Protein AF-A0A522YRI4-F1 (afdb_monomer)

Mean predicted aligned error: 15.25 Å

Structure (mmCIF, N/CA/C/O backbone):
data_AF-A0A522YRI4-F1
#
_entry.id   AF-A0A522YRI4-F1
#
loop_
_atom_site.group_PDB
_atom_site.id
_atom_site.type_symbol
_atom_site.label_atom_id
_atom_site.label_alt_id
_atom_site.label_comp_id
_atom_site.label_asym_id
_atom_site.label_entity_id
_atom_site.label_seq_id
_atom_site.pdbx_PDB_ins_code
_atom_site.Cartn_x
_atom_site.Cartn_y
_atom_site.Cartn_z
_atom_site.occupancy
_atom_site.B_iso_or_equiv
_atom_site.auth_seq_id
_atom_site.auth_comp_id
_atom_site.auth_asym_id
_atom_site.auth_atom_id
_atom_site.pdbx_PDB_model_num
ATOM 1 N N . TYR A 1 1 ? 65.548 11.787 -110.823 1.00 58.88 1 TYR A N 1
ATOM 2 C CA . TYR A 1 1 ? 65.500 10.480 -110.131 1.00 58.88 1 TYR A CA 1
ATOM 3 C C . TYR A 1 1 ? 66.035 10.514 -108.696 1.00 58.88 1 TYR A C 1
ATOM 5 O O . TYR A 1 1 ? 65.314 10.067 -107.814 1.00 58.88 1 TYR A O 1
ATOM 13 N N . ALA A 1 2 ? 67.235 11.050 -108.414 1.00 66.12 2 ALA A N 1
ATOM 14 C CA . ALA A 1 2 ? 67.769 11.123 -107.038 1.00 66.12 2 ALA A CA 1
ATOM 15 C C . ALA A 1 2 ? 66.944 12.031 -106.095 1.00 66.12 2 ALA A C 1
ATOM 17 O O . ALA A 1 2 ? 66.601 11.622 -104.991 1.00 66.12 2 ALA A O 1
ATOM 18 N N . GLN A 1 3 ? 66.537 13.212 -106.575 1.00 68.19 3 GLN A N 1
ATOM 19 C CA . GLN A 1 3 ? 65.683 14.171 -105.850 1.00 68.19 3 GLN A CA 1
ATOM 20 C C . GLN A 1 3 ? 64.333 13.562 -105.411 1.00 68.19 3 GLN A C 1
ATOM 22 O O . GLN A 1 3 ? 63.920 13.709 -104.266 1.00 68.19 3 GLN A O 1
ATOM 27 N N . THR A 1 4 ? 63.675 12.797 -106.289 1.00 75.38 4 THR A N 1
ATOM 28 C CA . THR A 1 4 ? 62.373 12.161 -106.016 1.00 75.38 4 THR A CA 1
ATOM 29 C C . THR A 1 4 ? 62.471 11.058 -104.955 1.00 75.38 4 THR A C 1
ATOM 31 O O . THR A 1 4 ? 61.604 10.966 -104.094 1.00 75.38 4 THR A O 1
ATOM 34 N N . LYS A 1 5 ? 63.545 10.250 -104.960 1.00 75.25 5 LYS A N 1
ATOM 35 C CA . LYS A 1 5 ? 63.782 9.220 -103.928 1.00 75.25 5 LYS A CA 1
ATOM 36 C C . LYS A 1 5 ? 64.057 9.828 -102.548 1.00 75.25 5 LYS A C 1
ATOM 38 O O . LYS A 1 5 ? 63.566 9.299 -101.558 1.00 75.25 5 LYS A O 1
ATOM 43 N N . ILE A 1 6 ? 64.790 10.943 -102.490 1.00 78.88 6 ILE A N 1
ATOM 44 C CA . ILE A 1 6 ? 65.051 11.686 -101.245 1.00 78.88 6 ILE A CA 1
ATOM 45 C C . ILE A 1 6 ? 63.750 12.281 -100.683 1.00 78.88 6 ILE A C 1
ATOM 47 O O . ILE A 1 6 ? 63.506 12.171 -99.485 1.00 78.88 6 ILE A O 1
ATOM 51 N N . MET A 1 7 ? 62.873 12.829 -101.533 1.00 79.44 7 MET A N 1
ATOM 52 C CA . MET A 1 7 ? 61.561 13.338 -101.103 1.00 79.44 7 MET A CA 1
ATOM 53 C C . MET A 1 7 ? 60.632 12.243 -100.552 1.00 79.44 7 MET A C 1
ATOM 55 O O . MET A 1 7 ? 59.951 12.461 -99.551 1.00 79.44 7 MET A O 1
ATOM 59 N N . VAL A 1 8 ? 60.616 11.057 -101.169 1.00 82.69 8 VAL A N 1
ATOM 60 C CA . VAL A 1 8 ? 59.820 9.908 -100.692 1.00 82.69 8 VAL A CA 1
ATOM 61 C C . VAL A 1 8 ? 60.351 9.371 -99.353 1.00 82.69 8 VAL A C 1
ATOM 63 O O . VAL A 1 8 ? 59.572 9.049 -98.463 1.00 82.69 8 VAL A O 1
ATOM 66 N N . LEU A 1 9 ? 61.674 9.332 -99.163 1.00 82.12 9 LEU A N 1
ATOM 67 C CA . LEU A 1 9 ? 62.289 8.950 -97.885 1.00 82.12 9 LEU A CA 1
ATOM 68 C C . LEU A 1 9 ? 62.006 9.974 -96.776 1.00 82.12 9 LEU A C 1
ATOM 70 O O . LEU A 1 9 ? 61.659 9.584 -95.667 1.00 82.12 9 LEU A O 1
ATOM 74 N N . LEU A 1 10 ? 62.094 11.275 -97.073 1.00 83.38 10 LEU A N 1
ATOM 75 C CA . LEU A 1 10 ? 61.776 12.342 -96.117 1.00 83.38 10 LEU A CA 1
ATOM 76 C C . LEU A 1 10 ? 60.302 12.325 -95.699 1.00 83.38 10 LEU A C 1
ATOM 78 O O . LEU A 1 10 ? 60.009 12.451 -94.517 1.00 83.38 10 LEU A O 1
ATOM 82 N N . THR A 1 11 ? 59.376 12.122 -96.637 1.00 84.00 11 THR A N 1
ATOM 83 C CA . THR A 1 11 ? 57.938 12.013 -96.327 1.00 84.00 11 THR A CA 1
ATOM 84 C C . THR A 1 11 ? 57.608 10.753 -95.524 1.00 84.00 11 THR A C 1
ATOM 86 O O . THR A 1 11 ? 56.810 10.834 -94.594 1.00 84.00 11 THR A O 1
ATOM 89 N N . ALA A 1 12 ? 58.266 9.619 -95.795 1.00 84.44 12 ALA A N 1
ATOM 90 C CA . ALA A 1 12 ? 58.143 8.411 -94.976 1.00 84.44 12 ALA A CA 1
ATOM 91 C C . ALA A 1 12 ? 58.700 8.609 -93.553 1.00 84.44 12 ALA A C 1
ATOM 93 O O . ALA A 1 12 ? 58.052 8.220 -92.584 1.00 84.44 12 ALA A O 1
ATOM 94 N N . ILE A 1 13 ? 59.859 9.262 -93.410 1.00 86.81 13 ILE A N 1
ATOM 95 C CA . ILE A 1 13 ? 60.456 9.586 -92.104 1.00 86.81 13 ILE A CA 1
ATOM 96 C C . ILE A 1 13 ? 59.559 10.550 -91.321 1.00 86.81 13 ILE A C 1
ATOM 98 O O . ILE A 1 13 ? 59.297 10.307 -90.148 1.00 86.81 13 ILE A O 1
ATOM 102 N N . ILE A 1 14 ? 59.042 11.605 -91.957 1.00 88.19 14 ILE A N 1
ATOM 103 C CA . ILE A 1 14 ? 58.099 12.544 -91.332 1.00 88.19 14 ILE A CA 1
ATOM 104 C C . ILE A 1 14 ? 56.817 11.815 -90.920 1.00 88.19 14 ILE A C 1
ATOM 106 O O . ILE A 1 14 ? 56.376 11.994 -89.795 1.00 88.19 14 ILE A O 1
ATOM 110 N N . GLY A 1 15 ? 56.259 10.941 -91.763 1.00 88.62 15 GLY A N 1
ATOM 111 C CA . GLY A 1 15 ? 55.077 10.144 -91.423 1.00 88.62 15 GLY A CA 1
ATOM 112 C C . GLY A 1 15 ? 55.293 9.225 -90.216 1.00 88.62 15 GLY A C 1
ATOM 113 O O . GLY A 1 15 ? 54.446 9.174 -89.325 1.00 88.62 15 GLY A O 1
ATOM 114 N N . VAL A 1 16 ? 56.446 8.552 -90.138 1.00 90.50 16 VAL A N 1
ATOM 115 C CA . VAL A 1 16 ? 56.820 7.714 -88.985 1.00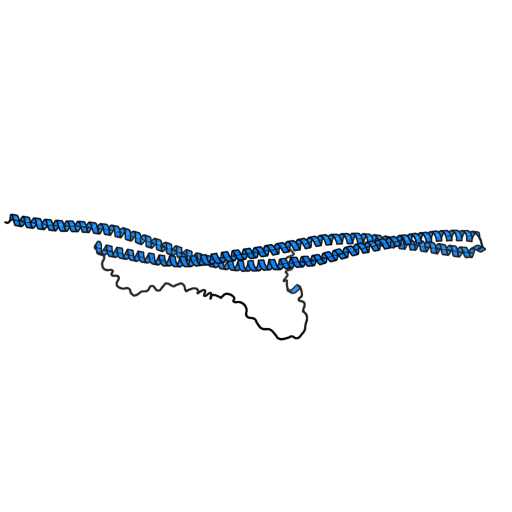 90.50 16 VAL A CA 1
ATOM 116 C C . VAL A 1 16 ? 57.050 8.565 -87.733 1.00 90.50 16 VAL A C 1
ATOM 118 O O . VAL A 1 16 ? 56.532 8.228 -86.673 1.00 90.50 16 VAL A O 1
ATOM 121 N N . LEU A 1 17 ? 57.762 9.691 -87.836 1.00 89.12 17 LEU A N 1
ATOM 122 C CA . LEU A 1 17 ? 58.000 10.602 -86.711 1.00 89.12 17 LEU A CA 1
ATOM 123 C C . LEU A 1 17 ? 56.706 11.247 -86.205 1.00 89.12 17 LEU A C 1
ATOM 125 O O . LEU A 1 17 ? 56.508 11.336 -84.998 1.00 89.12 17 LEU A O 1
ATOM 129 N N . SER A 1 18 ? 55.807 11.651 -87.103 1.00 89.38 18 SER A N 1
ATOM 130 C CA . SER A 1 18 ? 54.475 12.148 -86.758 1.00 89.38 18 SER A CA 1
ATOM 131 C C . SER A 1 18 ? 53.625 11.055 -86.114 1.00 89.38 18 SER A C 1
ATOM 133 O O . SER A 1 18 ? 52.963 11.330 -85.120 1.00 89.38 18 SER A O 1
ATOM 135 N N . GLY A 1 19 ? 53.684 9.816 -86.611 1.00 89.75 19 GLY A N 1
ATOM 136 C CA . GLY A 1 19 ? 53.012 8.666 -86.002 1.00 89.75 19 GLY A CA 1
ATOM 137 C C . GLY A 1 19 ? 53.519 8.364 -84.590 1.00 89.75 19 GLY A C 1
ATOM 138 O O . GLY A 1 19 ? 52.715 8.198 -83.677 1.00 89.75 19 GLY A O 1
ATOM 139 N N . ILE A 1 20 ? 54.840 8.374 -84.382 1.00 90.62 20 ILE A N 1
ATOM 140 C CA . ILE A 1 20 ? 55.464 8.213 -83.059 1.00 90.62 20 ILE A CA 1
ATOM 141 C C . ILE A 1 20 ? 55.088 9.381 -82.141 1.00 90.62 20 ILE A C 1
ATOM 143 O O . ILE A 1 20 ? 54.702 9.152 -81.002 1.00 90.62 20 ILE A O 1
ATOM 147 N N . ALA A 1 21 ? 55.153 10.627 -82.617 1.00 88.94 21 ALA A N 1
ATOM 148 C CA . ALA A 1 21 ? 54.777 11.799 -81.828 1.00 88.94 21 ALA A CA 1
ATOM 149 C C . ALA A 1 21 ? 53.305 11.745 -81.396 1.00 88.94 21 ALA A C 1
ATOM 151 O O . ALA A 1 21 ? 52.992 12.011 -80.239 1.00 88.94 21 ALA A O 1
ATOM 152 N N . LEU A 1 22 ? 52.409 11.343 -82.299 1.00 91.12 22 LEU A N 1
ATOM 153 C CA . LEU A 1 22 ? 50.981 11.206 -82.026 1.00 91.12 22 LEU A CA 1
ATOM 154 C C . LEU A 1 22 ? 50.707 10.038 -81.064 1.00 91.12 22 LEU A C 1
ATOM 156 O O . LEU A 1 22 ? 49.938 10.202 -80.121 1.00 91.12 22 LEU A O 1
ATOM 160 N N . ALA A 1 23 ? 51.411 8.912 -81.215 1.00 88.75 23 ALA A N 1
ATOM 161 C CA . ALA A 1 23 ? 51.371 7.800 -80.265 1.00 88.75 23 ALA A CA 1
ATOM 162 C C . ALA A 1 23 ? 51.875 8.208 -78.870 1.00 88.75 23 ALA A C 1
ATOM 164 O O . ALA A 1 23 ? 51.244 7.870 -77.875 1.00 88.75 23 ALA A O 1
ATOM 165 N N . VAL A 1 24 ? 52.960 8.984 -78.780 1.00 89.75 24 VAL A N 1
ATOM 166 C CA . VAL A 1 24 ? 53.493 9.507 -77.511 1.00 89.75 24 VAL A CA 1
ATOM 167 C C . VAL A 1 24 ? 52.527 10.501 -76.865 1.00 89.75 24 VAL A C 1
ATOM 169 O O . VAL A 1 24 ? 52.362 10.473 -75.648 1.00 89.75 24 VAL A O 1
ATOM 172 N N . ILE A 1 25 ? 51.872 11.366 -77.645 1.00 91.69 25 ILE A N 1
ATOM 173 C CA . ILE A 1 25 ? 50.861 12.304 -77.133 1.00 91.69 25 ILE A CA 1
ATOM 174 C C . ILE A 1 25 ? 49.650 11.543 -76.585 1.00 91.69 25 ILE A C 1
ATOM 176 O O . ILE A 1 25 ? 49.229 11.819 -75.463 1.00 91.69 25 ILE A O 1
ATOM 180 N N . ILE A 1 26 ? 49.122 10.567 -77.334 1.00 90.00 26 ILE A N 1
ATOM 181 C CA . ILE A 1 26 ? 48.000 9.732 -76.884 1.00 90.00 26 ILE A CA 1
ATOM 182 C C . ILE A 1 26 ? 48.395 8.951 -75.631 1.00 90.00 26 ILE A C 1
ATOM 184 O O . ILE A 1 26 ? 47.665 8.995 -74.647 1.00 90.00 26 ILE A O 1
ATOM 188 N N . LEU A 1 27 ? 49.562 8.300 -75.631 1.00 87.88 27 LEU A N 1
ATOM 189 C CA . LEU A 1 27 ? 50.047 7.535 -74.485 1.00 87.88 27 LEU A CA 1
ATOM 190 C C . LEU A 1 27 ? 50.181 8.427 -73.249 1.00 87.88 27 LEU A C 1
ATOM 192 O O . LEU A 1 27 ? 49.640 8.097 -72.205 1.00 87.88 27 LEU A O 1
ATOM 196 N N . ARG A 1 28 ? 50.804 9.606 -73.373 1.00 87.31 28 ARG A N 1
ATOM 197 C CA . ARG A 1 28 ? 50.910 10.569 -72.265 1.00 87.31 28 ARG A CA 1
ATOM 198 C C . ARG A 1 28 ? 49.550 11.054 -71.772 1.00 87.31 28 ARG A C 1
ATOM 200 O O . ARG A 1 28 ? 49.369 11.175 -70.567 1.00 87.31 28 ARG A O 1
ATOM 207 N N . SER A 1 29 ? 48.611 11.332 -72.676 1.00 90.38 29 SER A N 1
ATOM 208 C CA . SER A 1 29 ? 47.262 11.766 -72.303 1.00 90.38 29 SER A CA 1
ATOM 209 C C . SER A 1 29 ? 46.509 10.670 -71.550 1.00 90.38 29 SER A C 1
ATOM 211 O O . SER A 1 29 ? 45.930 10.943 -70.505 1.00 90.38 29 SER A O 1
ATOM 213 N N . VAL A 1 30 ? 46.545 9.433 -72.051 1.00 89.50 30 VAL A N 1
ATOM 214 C CA . VAL A 1 30 ? 45.870 8.278 -71.444 1.00 89.50 30 VAL A CA 1
ATOM 215 C C . VAL A 1 30 ? 46.506 7.925 -70.101 1.00 89.50 30 VAL A C 1
ATOM 217 O O . VAL A 1 30 ? 45.797 7.783 -69.111 1.00 89.50 30 VAL A O 1
ATOM 220 N N . THR A 1 31 ? 47.835 7.857 -70.032 1.00 88.94 31 THR A N 1
ATOM 221 C CA . THR A 1 31 ? 48.577 7.606 -68.791 1.00 88.94 31 THR A CA 1
ATOM 222 C C . THR A 1 31 ? 48.302 8.682 -67.739 1.00 88.94 31 THR A C 1
ATOM 224 O O . THR A 1 31 ? 48.124 8.349 -66.571 1.00 88.94 31 THR A O 1
ATOM 227 N N . LYS A 1 32 ? 48.203 9.959 -68.135 1.00 89.50 32 LYS A N 1
ATOM 228 C CA . LYS A 1 32 ? 47.833 11.045 -67.219 1.00 89.50 32 LYS A CA 1
ATOM 229 C C . LYS A 1 32 ? 46.408 10.874 -66.683 1.00 89.50 32 LYS A C 1
ATOM 231 O O . LYS A 1 32 ? 46.226 10.910 -65.473 1.00 89.50 32 LYS A O 1
ATOM 236 N N . SER A 1 33 ? 45.421 10.646 -67.552 1.00 90.94 33 SER A N 1
ATOM 237 C CA . SER A 1 33 ? 44.027 10.459 -67.123 1.00 90.94 33 SER A CA 1
ATOM 238 C C . SER A 1 33 ? 43.839 9.221 -66.246 1.00 90.94 33 SER A C 1
ATOM 240 O O . SER A 1 33 ? 43.089 9.274 -65.278 1.00 90.94 33 SER A O 1
ATOM 242 N N . ILE A 1 34 ? 44.528 8.113 -66.538 1.00 90.88 34 ILE A N 1
ATOM 243 C CA . ILE A 1 34 ? 44.478 6.930 -65.670 1.00 90.88 34 ILE A CA 1
ATOM 244 C C . ILE A 1 34 ? 45.186 7.208 -64.338 1.00 90.88 34 ILE A C 1
ATOM 246 O O . ILE A 1 34 ? 44.696 6.772 -63.305 1.00 90.88 34 ILE A O 1
ATOM 250 N N . GLY A 1 35 ? 46.281 7.973 -64.340 1.00 90.06 35 GLY A N 1
ATOM 251 C CA . GLY A 1 35 ? 46.929 8.454 -63.118 1.00 90.06 35 GLY A CA 1
ATOM 252 C C . GLY A 1 35 ? 45.976 9.224 -62.203 1.00 90.06 35 GLY A C 1
ATOM 253 O O . GLY A 1 35 ? 45.856 8.872 -61.037 1.00 90.06 35 GLY A O 1
ATOM 254 N N . GLU A 1 36 ? 45.247 10.201 -62.749 1.00 91.25 36 GLU A N 1
ATOM 255 C CA . GLU A 1 36 ? 44.254 10.994 -62.002 1.00 91.25 36 GLU A CA 1
ATOM 256 C C . GLU A 1 36 ? 43.116 10.116 -61.441 1.00 91.25 36 GLU A C 1
ATOM 258 O O . GLU A 1 36 ? 42.712 10.273 -60.291 1.00 91.25 36 GLU A O 1
ATOM 263 N N . VAL A 1 37 ? 42.618 9.147 -62.221 1.00 93.00 37 VAL A N 1
ATOM 264 C CA . VAL A 1 37 ? 41.583 8.203 -61.756 1.00 93.00 37 VAL A CA 1
ATOM 265 C C . VAL A 1 37 ? 42.113 7.268 -60.668 1.00 93.00 37 VAL A C 1
ATOM 267 O O . VAL A 1 37 ? 41.396 6.980 -59.714 1.00 93.00 37 VAL A O 1
ATOM 270 N N . MET A 1 38 ? 43.352 6.788 -60.795 1.00 92.38 38 MET A N 1
ATOM 271 C CA . MET A 1 38 ? 43.977 5.932 -59.786 1.00 92.38 38 MET A CA 1
ATOM 272 C C . MET A 1 38 ? 44.210 6.681 -58.479 1.00 92.38 38 MET A C 1
ATOM 274 O O . MET A 1 38 ? 43.929 6.124 -57.428 1.00 92.38 38 MET A O 1
ATOM 278 N N . GLU A 1 39 ? 44.662 7.934 -58.534 1.00 91.50 39 GLU A N 1
ATOM 279 C CA . GLU A 1 39 ? 44.814 8.781 -57.348 1.00 91.50 39 GLU A CA 1
ATOM 280 C C . GLU A 1 39 ? 43.475 8.952 -56.617 1.00 91.50 39 GLU A C 1
ATOM 282 O O . GLU A 1 39 ? 43.391 8.668 -55.423 1.00 91.50 39 GLU A O 1
ATOM 287 N N . GLY A 1 40 ? 42.402 9.283 -57.346 1.00 93.88 40 GLY A N 1
ATOM 288 C CA . GLY A 1 40 ? 41.061 9.385 -56.764 1.00 93.88 40 GLY A CA 1
ATOM 289 C C . GLY A 1 40 ? 40.513 8.057 -56.225 1.00 93.88 40 GLY A C 1
ATOM 290 O O . GLY A 1 40 ? 39.816 8.043 -55.212 1.00 93.88 40 GLY A O 1
ATOM 291 N N . LEU A 1 41 ? 40.830 6.925 -56.866 1.00 95.00 41 LEU A N 1
ATOM 292 C CA . LEU A 1 41 ? 40.399 5.603 -56.403 1.00 95.00 41 LEU A CA 1
ATOM 293 C C . LEU A 1 41 ? 41.170 5.148 -55.158 1.00 95.00 41 LEU A C 1
ATOM 295 O O . LEU A 1 41 ? 40.566 4.546 -54.269 1.00 95.00 41 LEU A O 1
ATOM 299 N N . THR A 1 42 ? 42.466 5.453 -55.069 1.00 93.31 42 THR A N 1
ATOM 300 C CA . THR A 1 42 ? 43.267 5.229 -53.858 1.00 93.31 42 THR A CA 1
ATOM 301 C C . THR A 1 42 ? 42.724 6.062 -52.706 1.00 93.31 42 THR A C 1
ATOM 303 O O . THR A 1 42 ? 42.406 5.501 -51.663 1.00 93.31 42 THR A O 1
ATOM 306 N N . GLU A 1 43 ? 42.523 7.369 -52.910 1.00 94.88 43 GLU A N 1
ATOM 307 C CA . GLU A 1 43 ? 41.980 8.254 -51.875 1.00 94.88 43 GLU A CA 1
ATOM 308 C C . GLU A 1 43 ? 40.593 7.787 -51.406 1.00 94.88 43 GLU A C 1
ATOM 310 O O . GLU A 1 43 ? 40.346 7.669 -50.206 1.00 94.88 43 GLU A O 1
ATOM 315 N N . GLY A 1 44 ? 39.698 7.450 -52.341 1.00 95.88 44 GLY A N 1
ATOM 316 C CA . GLY A 1 44 ? 38.373 6.926 -52.012 1.00 95.88 44 GLY A CA 1
ATOM 317 C C . GLY A 1 44 ? 38.425 5.593 -51.259 1.00 95.88 44 GLY A C 1
ATOM 318 O O . GLY A 1 44 ? 37.657 5.391 -50.319 1.00 95.88 44 GLY A O 1
ATOM 319 N N . SER A 1 45 ? 39.345 4.695 -51.622 1.00 95.69 45 SER A N 1
ATOM 320 C CA . SER A 1 45 ? 39.517 3.408 -50.932 1.00 95.69 45 SER A CA 1
ATOM 321 C C . SER A 1 45 ? 40.057 3.600 -49.513 1.00 95.69 45 SER A C 1
ATOM 323 O O . SER A 1 45 ? 39.519 3.008 -48.579 1.00 95.69 45 SER A O 1
ATOM 325 N N . ASP A 1 46 ? 41.044 4.476 -49.313 1.00 94.88 46 ASP A N 1
ATOM 326 C CA . ASP A 1 46 ? 41.592 4.786 -47.985 1.00 94.88 46 ASP A CA 1
ATOM 327 C C . ASP A 1 46 ? 40.535 5.435 -47.069 1.00 94.88 46 ASP A C 1
ATOM 329 O O . ASP A 1 46 ? 40.448 5.118 -45.875 1.00 94.88 46 ASP A O 1
ATOM 333 N N . GLN A 1 47 ? 39.675 6.297 -47.628 1.00 96.75 47 GLN A N 1
ATOM 334 C CA . GLN A 1 47 ? 38.530 6.870 -46.913 1.00 96.75 47 GLN A CA 1
ATOM 335 C C . GLN A 1 47 ? 37.519 5.794 -46.498 1.00 96.75 47 GLN A C 1
ATOM 337 O O . GLN A 1 47 ? 37.102 5.772 -45.339 1.00 96.75 47 GLN A O 1
ATOM 342 N N . VAL A 1 48 ? 37.149 4.878 -47.404 1.00 97.06 48 VAL A N 1
ATOM 343 C CA . VAL A 1 48 ? 36.233 3.765 -47.090 1.00 97.06 48 VAL A CA 1
ATOM 344 C C . VAL A 1 48 ? 36.837 2.842 -46.035 1.00 97.06 48 VAL A C 1
ATOM 346 O O . VAL A 1 48 ? 36.138 2.477 -45.092 1.00 97.06 48 VAL A O 1
ATOM 349 N N . HIS A 1 49 ? 38.122 2.501 -46.142 1.00 96.00 49 HIS A N 1
ATOM 350 C CA . HIS A 1 49 ? 38.819 1.672 -45.160 1.00 96.00 49 HIS A CA 1
ATOM 351 C C . HIS A 1 49 ? 38.773 2.303 -43.761 1.00 96.00 49 HIS A C 1
ATOM 353 O O . HIS A 1 49 ? 38.361 1.660 -42.793 1.00 96.00 49 HIS A O 1
ATOM 359 N N . THR A 1 50 ? 39.107 3.593 -43.666 1.00 96.62 50 THR A N 1
ATOM 360 C CA . THR A 1 50 ? 39.093 4.339 -42.400 1.00 96.62 50 THR A CA 1
ATOM 361 C C . THR A 1 50 ? 37.684 4.43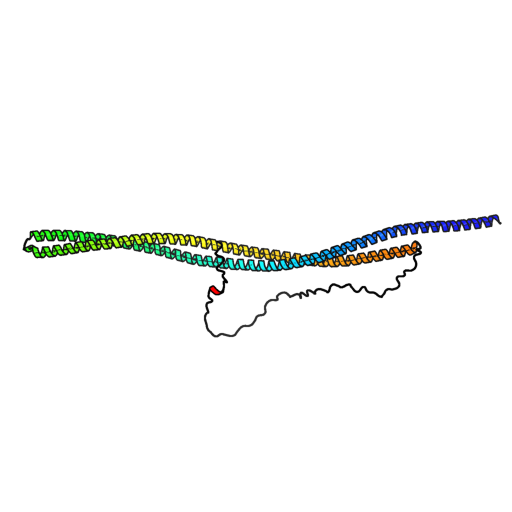2 -41.810 1.00 96.62 50 THR A C 1
ATOM 363 O O . THR A 1 50 ? 37.485 4.110 -40.638 1.00 96.62 50 THR A O 1
ATOM 366 N N . ALA A 1 51 ? 36.694 4.826 -42.619 1.00 97.44 51 ALA A N 1
ATOM 367 C CA . ALA A 1 51 ? 35.306 4.960 -42.177 1.00 97.44 51 ALA A CA 1
ATOM 368 C C . ALA A 1 51 ? 34.714 3.617 -41.723 1.00 97.44 51 ALA A C 1
ATOM 370 O O . ALA A 1 51 ? 33.996 3.559 -40.726 1.00 97.44 51 ALA A O 1
ATOM 371 N N . SER A 1 52 ? 35.056 2.529 -42.415 1.00 97.50 52 SER A N 1
ATOM 372 C CA . SER A 1 52 ? 34.615 1.182 -42.050 1.00 97.50 52 SER A CA 1
ATOM 373 C C . SER A 1 52 ? 35.250 0.724 -40.735 1.00 97.50 52 SER A C 1
ATOM 375 O O . SER A 1 52 ? 34.556 0.188 -39.877 1.00 97.50 52 SER A O 1
ATOM 377 N N . GLY A 1 53 ? 36.538 1.006 -40.507 1.00 95.81 53 GLY A N 1
ATOM 378 C CA . GLY A 1 53 ? 37.181 0.738 -39.216 1.00 95.81 53 GLY A CA 1
ATOM 379 C C . GLY A 1 53 ? 36.482 1.446 -38.048 1.00 95.81 53 GLY A C 1
ATOM 380 O O . GLY A 1 53 ? 36.169 0.816 -37.039 1.00 95.81 53 GLY A O 1
ATOM 381 N N . GLN A 1 54 ? 36.153 2.731 -38.216 1.00 97.06 54 GLN A N 1
ATOM 382 C CA . GLN A 1 54 ? 35.422 3.511 -37.208 1.00 97.06 54 GLN A CA 1
ATOM 383 C C . GLN A 1 54 ? 34.000 2.986 -36.971 1.00 97.06 54 GLN A C 1
ATOM 385 O O . GLN A 1 54 ? 33.542 2.921 -35.826 1.00 97.06 54 GLN A O 1
ATOM 390 N N . LEU A 1 55 ? 33.294 2.604 -38.040 1.00 97.06 55 LEU A N 1
ATOM 391 C CA . LEU A 1 55 ? 31.949 2.044 -37.940 1.00 97.06 55 LEU A CA 1
ATOM 392 C C . LEU A 1 55 ? 31.962 0.693 -37.219 1.00 97.06 55 LEU A C 1
ATOM 394 O O . LEU A 1 55 ? 31.100 0.455 -36.374 1.00 97.06 55 LEU A O 1
ATOM 398 N N . SER A 1 56 ? 32.962 -0.152 -37.481 1.00 96.44 56 SER A N 1
ATOM 399 C CA . SER A 1 56 ? 33.150 -1.423 -36.779 1.00 96.44 56 SER A CA 1
ATOM 400 C C . SER A 1 56 ? 33.384 -1.218 -35.282 1.00 96.44 56 SER A C 1
ATOM 402 O O . SER A 1 56 ? 32.747 -1.884 -34.470 1.00 96.44 56 SER A O 1
ATOM 404 N N . GLU A 1 57 ? 34.259 -0.282 -34.903 1.00 96.31 57 GLU A N 1
ATOM 405 C CA . GLU A 1 57 ? 34.536 0.030 -33.495 1.00 96.31 57 GLU A CA 1
ATOM 406 C C . GLU A 1 57 ? 33.287 0.563 -32.779 1.00 96.31 57 GLU A C 1
ATOM 408 O O . GLU A 1 57 ? 32.922 0.079 -31.708 1.00 96.31 57 GLU A O 1
ATOM 413 N N . THR A 1 58 ? 32.582 1.507 -33.407 1.00 97.81 58 THR A N 1
ATOM 414 C CA . THR A 1 58 ? 31.342 2.082 -32.860 1.00 97.81 58 THR A CA 1
ATOM 415 C C . THR A 1 58 ? 30.250 1.021 -32.716 1.00 97.81 58 THR A C 1
ATOM 417 O O . THR A 1 58 ? 29.509 1.009 -31.734 1.00 97.81 58 THR A O 1
ATOM 420 N N . SER A 1 59 ? 30.158 0.100 -33.676 1.00 97.38 59 SER A N 1
ATOM 421 C CA . SER A 1 59 ? 29.202 -1.006 -33.630 1.00 97.38 59 SER A CA 1
ATOM 422 C C . SER A 1 59 ? 29.540 -1.982 -32.501 1.00 97.38 59 SER A C 1
ATOM 424 O O . SER A 1 59 ? 28.656 -2.366 -31.744 1.00 97.38 59 SER A O 1
ATOM 426 N N . GLN A 1 60 ? 30.817 -2.306 -32.290 1.00 94.88 60 GLN A N 1
ATOM 427 C CA . GLN A 1 60 ? 31.229 -3.139 -31.159 1.00 94.88 60 GLN A CA 1
ATOM 428 C C . GLN A 1 60 ? 30.871 -2.497 -29.807 1.00 94.88 60 GLN A C 1
ATOM 430 O O . GLN A 1 60 ? 30.358 -3.180 -28.921 1.00 94.88 60 GLN A O 1
ATOM 435 N N . GLN A 1 61 ? 31.078 -1.184 -29.664 1.00 97.25 61 GLN A N 1
ATOM 436 C CA . GLN A 1 61 ? 30.673 -0.433 -28.469 1.00 97.25 61 GLN A CA 1
ATOM 437 C C . GLN A 1 61 ? 29.150 -0.432 -28.275 1.00 97.25 61 GLN A C 1
ATOM 439 O O . GLN A 1 61 ? 28.672 -0.570 -27.151 1.00 97.25 61 GLN A O 1
ATOM 444 N N . MET A 1 62 ? 28.376 -0.314 -29.359 1.00 97.44 62 MET A N 1
ATOM 445 C CA . MET A 1 62 ? 26.913 -0.409 -29.310 1.00 97.44 62 MET A CA 1
ATOM 446 C C . MET A 1 62 ? 26.452 -1.792 -28.831 1.00 97.44 62 MET A C 1
ATOM 448 O O . MET A 1 62 ? 25.535 -1.876 -28.017 1.00 97.44 62 MET A O 1
ATOM 452 N N . ALA A 1 63 ? 27.090 -2.869 -29.300 1.00 95.12 63 ALA A N 1
ATOM 453 C CA . ALA A 1 63 ? 26.783 -4.228 -28.861 1.00 95.12 63 ALA A CA 1
ATOM 454 C C . ALA A 1 63 ? 27.089 -4.426 -27.365 1.00 95.12 63 ALA A C 1
ATOM 456 O O . ALA A 1 63 ? 26.279 -5.003 -26.637 1.00 95.12 63 ALA A O 1
ATOM 457 N N . GLU A 1 64 ? 28.220 -3.900 -26.886 1.00 95.44 64 GLU A N 1
ATOM 458 C CA . GLU A 1 64 ? 28.587 -3.937 -25.466 1.00 95.44 64 GLU A CA 1
ATOM 459 C C . GLU A 1 64 ? 27.592 -3.144 -24.602 1.00 95.44 64 GLU A C 1
ATOM 461 O O . GLU A 1 64 ? 27.063 -3.680 -23.627 1.00 95.44 64 GLU A O 1
ATOM 466 N N . GLY A 1 65 ? 27.238 -1.922 -25.016 1.00 97.50 65 GLY A N 1
ATOM 467 C CA . GLY A 1 65 ? 26.233 -1.104 -24.332 1.00 97.50 65 GLY A CA 1
ATOM 468 C C . GLY A 1 65 ? 24.837 -1.736 -24.328 1.00 97.50 65 GLY A C 1
ATOM 469 O O . GLY A 1 65 ? 24.133 -1.677 -23.320 1.00 97.50 65 GLY A O 1
ATOM 470 N N . ALA A 1 66 ? 24.438 -2.404 -25.415 1.00 97.12 66 ALA A N 1
ATOM 471 C CA . ALA A 1 66 ? 23.188 -3.159 -25.461 1.00 97.12 66 ALA A CA 1
ATOM 472 C C . ALA A 1 66 ? 23.204 -4.351 -24.485 1.00 97.12 66 ALA A C 1
ATOM 474 O O . ALA A 1 66 ? 22.201 -4.614 -23.825 1.00 97.12 66 ALA A O 1
ATOM 475 N N . SER A 1 67 ? 24.340 -5.040 -24.334 1.00 93.69 67 SER A N 1
ATOM 476 C CA . SER A 1 67 ? 24.479 -6.126 -23.357 1.00 93.69 67 SER A CA 1
ATOM 477 C C . SER A 1 67 ? 24.401 -5.628 -21.911 1.00 93.69 67 SER A C 1
ATOM 479 O O . SER A 1 67 ? 23.787 -6.288 -21.074 1.00 93.69 67 SER A O 1
ATOM 481 N N . GLU A 1 68 ? 25.008 -4.481 -21.602 1.00 96.38 68 GLU A N 1
ATOM 482 C CA . GLU A 1 68 ? 24.908 -3.858 -20.276 1.00 96.38 68 GLU A CA 1
ATOM 483 C C . GLU A 1 68 ? 23.465 -3.429 -19.979 1.00 96.38 68 GLU A C 1
ATOM 485 O O . GLU A 1 68 ? 22.917 -3.745 -18.921 1.00 96.38 68 GLU A O 1
ATOM 490 N N . GLN A 1 69 ? 22.801 -2.802 -20.955 1.00 97.00 69 GLN A N 1
ATOM 491 C CA . GLN A 1 69 ? 21.401 -2.410 -20.835 1.00 97.00 69 GLN A CA 1
ATOM 492 C C . GLN A 1 69 ? 20.477 -3.619 -20.620 1.00 97.00 69 GLN A C 1
ATOM 494 O O . GLN A 1 69 ? 19.540 -3.532 -19.825 1.00 97.00 69 GLN A O 1
ATOM 499 N N . ALA A 1 70 ? 20.741 -4.749 -21.283 1.00 95.44 70 ALA A N 1
ATOM 500 C CA . ALA A 1 70 ? 19.982 -5.983 -21.084 1.00 95.44 70 ALA A CA 1
ATOM 501 C C . ALA A 1 70 ? 20.089 -6.488 -19.634 1.00 95.44 70 ALA A C 1
ATOM 503 O O . ALA A 1 70 ? 19.076 -6.852 -19.036 1.00 95.44 70 ALA A O 1
ATOM 504 N N . ALA A 1 71 ? 21.282 -6.430 -19.032 1.00 95.31 71 ALA A N 1
ATOM 505 C CA . ALA A 1 71 ? 21.471 -6.796 -17.628 1.00 95.31 71 ALA A CA 1
ATOM 506 C C . ALA A 1 71 ? 20.683 -5.870 -16.680 1.00 95.31 71 ALA A C 1
ATOM 508 O O . ALA A 1 71 ? 20.015 -6.347 -15.761 1.00 95.31 71 ALA A O 1
ATOM 509 N N . SER A 1 72 ? 20.684 -4.554 -16.930 1.00 96.88 72 SER A N 1
ATOM 510 C CA . SER A 1 72 ? 19.878 -3.601 -16.147 1.00 96.88 72 SER A CA 1
ATOM 511 C C . SER A 1 72 ? 18.369 -3.833 -16.297 1.00 96.88 72 SER A C 1
ATOM 513 O O . SER A 1 72 ? 17.608 -3.653 -15.343 1.00 96.88 72 SER A O 1
ATOM 515 N N . ILE A 1 73 ? 17.918 -4.237 -17.488 1.00 97.50 73 ILE A N 1
ATOM 516 C CA . ILE A 1 73 ? 16.520 -4.601 -17.751 1.00 97.50 73 ILE A CA 1
ATOM 517 C C . ILE A 1 73 ? 16.121 -5.849 -16.955 1.00 97.50 73 ILE A C 1
ATOM 519 O O . ILE A 1 73 ? 15.027 -5.877 -16.391 1.00 97.50 73 ILE A O 1
ATOM 523 N N . GLU A 1 74 ? 16.998 -6.848 -16.849 1.00 94.44 74 GLU A N 1
ATOM 524 C CA . GLU A 1 74 ? 16.746 -8.068 -16.074 1.00 94.44 74 GLU A CA 1
ATOM 525 C C . GLU A 1 74 ? 16.601 -7.768 -14.569 1.00 94.44 74 GLU A C 1
ATOM 527 O O . GLU A 1 74 ? 15.635 -8.203 -13.935 1.00 94.44 74 GLU A O 1
ATOM 532 N N . GLU A 1 75 ? 17.483 -6.933 -14.009 1.00 95.94 75 GLU A N 1
ATOM 533 C CA . GLU A 1 75 ? 17.393 -6.471 -12.615 1.00 95.94 75 GLU A CA 1
ATOM 534 C C . GLU A 1 75 ? 16.123 -5.640 -12.359 1.00 95.94 75 GLU A C 1
ATOM 536 O O . GLU A 1 75 ? 15.411 -5.840 -11.366 1.00 95.94 75 GLU A O 1
ATOM 541 N N . THR A 1 76 ? 15.788 -4.748 -13.294 1.00 95.88 76 THR A N 1
ATOM 542 C CA . THR A 1 76 ? 14.555 -3.952 -13.237 1.00 95.88 76 THR A CA 1
ATOM 543 C C . THR A 1 76 ? 13.323 -4.856 -13.281 1.00 95.88 76 THR A C 1
ATOM 545 O O . THR A 1 76 ? 12.390 -4.658 -12.506 1.00 95.88 76 THR A O 1
ATOM 548 N N . SER A 1 77 ? 13.316 -5.880 -14.139 1.00 94.94 77 SER A N 1
ATOM 549 C CA . SER A 1 77 ? 12.219 -6.848 -14.227 1.00 94.94 77 SER A CA 1
ATOM 550 C C . SER A 1 77 ? 12.034 -7.614 -12.917 1.00 94.94 77 SER A C 1
ATOM 552 O O . SER A 1 77 ? 10.907 -7.725 -12.436 1.00 94.94 77 SER A O 1
ATOM 554 N N . SER A 1 78 ? 13.126 -8.078 -12.298 1.00 95.44 78 SER A N 1
ATOM 555 C CA . SER A 1 78 ? 13.075 -8.744 -10.989 1.00 95.44 78 SER A CA 1
ATOM 556 C C . SER A 1 78 ? 12.499 -7.825 -9.908 1.00 95.44 78 SER A C 1
ATOM 558 O O . SER A 1 78 ? 11.650 -8.239 -9.119 1.00 95.44 78 SER A O 1
ATOM 560 N N . SER A 1 79 ? 12.914 -6.557 -9.900 1.00 96.50 79 SER A N 1
ATOM 561 C CA . SER A 1 79 ? 12.403 -5.556 -8.957 1.00 96.50 79 SER A CA 1
ATOM 562 C C . SER A 1 79 ? 10.910 -5.283 -9.173 1.00 96.50 79 SER A C 1
ATOM 564 O O . SER A 1 79 ? 10.154 -5.127 -8.217 1.00 96.50 79 SER A O 1
ATOM 566 N N . LEU A 1 80 ? 10.447 -5.271 -10.426 1.00 96.12 80 LEU A N 1
ATOM 567 C CA . LEU A 1 80 ? 9.030 -5.102 -10.756 1.00 96.12 80 LEU A CA 1
ATOM 568 C C . LEU A 1 80 ? 8.175 -6.302 -10.342 1.00 96.12 80 LEU A C 1
ATOM 570 O O . LEU A 1 80 ? 7.034 -6.104 -9.924 1.00 96.12 80 LEU A O 1
ATOM 574 N N . GLU A 1 81 ? 8.695 -7.528 -10.425 1.00 92.50 81 GLU A N 1
ATOM 575 C CA . GLU A 1 81 ? 8.002 -8.716 -9.909 1.00 92.50 81 GLU A CA 1
ATOM 576 C C . GLU A 1 81 ? 7.827 -8.644 -8.386 1.00 92.50 81 GLU A C 1
ATOM 578 O O . GLU A 1 81 ? 6.732 -8.901 -7.873 1.00 92.50 81 GLU A O 1
ATOM 583 N N . GLU A 1 82 ? 8.871 -8.230 -7.665 1.00 95.94 82 GLU A N 1
ATOM 584 C CA . GLU A 1 82 ? 8.812 -8.031 -6.216 1.00 95.94 82 GLU A CA 1
ATOM 585 C C . GLU A 1 82 ? 7.817 -6.927 -5.841 1.00 95.94 82 GLU A C 1
ATOM 587 O O . GLU A 1 82 ? 6.928 -7.155 -5.016 1.00 95.94 82 GLU A O 1
ATOM 592 N N . ILE A 1 83 ? 7.883 -5.767 -6.505 1.00 96.19 83 ILE A N 1
ATOM 593 C CA . ILE A 1 83 ? 6.928 -4.670 -6.302 1.00 96.19 83 ILE A CA 1
ATOM 594 C C . ILE A 1 83 ? 5.502 -5.147 -6.593 1.00 96.19 83 ILE A C 1
ATOM 596 O O . ILE A 1 83 ? 4.607 -4.912 -5.785 1.00 96.19 83 ILE A O 1
ATOM 600 N N . SER A 1 84 ? 5.273 -5.871 -7.694 1.00 94.50 84 SER A N 1
ATOM 601 C CA . SER A 1 84 ? 3.947 -6.402 -8.024 1.00 94.50 84 SER A CA 1
ATOM 602 C C . SER A 1 84 ? 3.411 -7.329 -6.930 1.00 94.50 84 SER A C 1
ATOM 604 O O . SER A 1 84 ? 2.218 -7.275 -6.613 1.00 94.50 84 SER A O 1
ATOM 606 N N . SER A 1 85 ? 4.267 -8.184 -6.365 1.00 95.69 85 SER A N 1
ATOM 607 C CA . SER A 1 85 ? 3.909 -9.077 -5.262 1.00 95.69 85 SER A CA 1
ATOM 608 C C . SER A 1 85 ? 3.563 -8.288 -3.998 1.00 95.69 85 SER A C 1
ATOM 610 O O . SER A 1 85 ? 2.503 -8.495 -3.402 1.00 95.69 85 SER A O 1
ATOM 612 N N . MET A 1 86 ? 4.406 -7.321 -3.632 1.00 96.94 86 MET A N 1
ATOM 613 C CA . MET A 1 86 ? 4.222 -6.470 -2.456 1.00 96.94 86 MET A CA 1
ATOM 614 C C . MET A 1 86 ? 2.953 -5.626 -2.547 1.00 96.94 86 MET A C 1
ATOM 616 O O . MET A 1 86 ? 2.179 -5.559 -1.594 1.00 96.94 86 MET A O 1
ATOM 620 N N . THR A 1 87 ? 2.679 -5.036 -3.706 1.00 96.56 87 THR A N 1
ATOM 621 C CA . THR A 1 87 ? 1.459 -4.264 -3.940 1.00 96.56 87 THR A CA 1
ATOM 622 C C . THR A 1 87 ? 0.207 -5.134 -3.811 1.00 96.56 87 THR A C 1
ATOM 624 O O . THR A 1 87 ? -0.781 -4.714 -3.207 1.00 96.56 87 THR A O 1
ATOM 627 N N . LYS A 1 88 ? 0.244 -6.377 -4.306 1.00 93.88 88 LYS A N 1
ATOM 628 C CA . LYS A 1 88 ? -0.863 -7.324 -4.124 1.00 93.88 88 LYS A CA 1
ATOM 629 C C . LYS A 1 88 ? -1.059 -7.703 -2.656 1.00 93.88 88 LYS A C 1
ATOM 631 O O . LYS A 1 88 ? -2.185 -7.667 -2.165 1.00 93.88 88 LYS A O 1
ATOM 636 N N . HIS A 1 89 ? 0.028 -7.999 -1.948 1.00 96.69 89 HIS A N 1
ATOM 637 C CA . HIS A 1 89 ? -0.012 -8.268 -0.513 1.00 96.69 89 HIS A CA 1
ATOM 638 C C . HIS A 1 89 ? -0.565 -7.083 0.288 1.00 96.69 89 HIS A C 1
ATOM 640 O O . HIS A 1 89 ? -1.372 -7.288 1.194 1.00 96.69 89 HIS A O 1
ATOM 646 N N . ASN A 1 90 ? -0.203 -5.848 -0.067 1.00 96.94 90 ASN A N 1
ATOM 647 C CA . ASN A 1 90 ? -0.758 -4.645 0.552 1.00 96.94 90 ASN A CA 1
ATOM 648 C C . ASN A 1 90 ? -2.267 -4.527 0.318 1.00 96.94 90 ASN A C 1
ATOM 650 O O . ASN A 1 90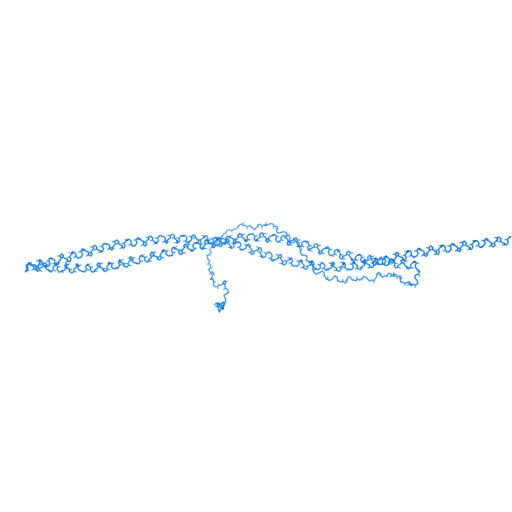 ? -2.999 -4.221 1.257 1.00 96.94 90 ASN A O 1
ATOM 654 N N . ALA A 1 91 ? -2.753 -4.819 -0.893 1.00 96.06 91 ALA A N 1
ATOM 655 C CA . ALA A 1 91 ? -4.186 -4.819 -1.180 1.00 96.06 91 ALA A CA 1
ATOM 656 C C . ALA A 1 91 ? -4.942 -5.850 -0.322 1.00 96.06 91 ALA A C 1
ATOM 658 O O . ALA A 1 91 ? -5.967 -5.528 0.284 1.00 96.06 91 ALA A O 1
ATOM 659 N N . ASP A 1 92 ? -4.425 -7.077 -0.236 1.00 95.88 92 ASP A N 1
ATOM 660 C CA . ASP A 1 92 ? -5.032 -8.157 0.545 1.00 95.88 92 ASP A CA 1
ATOM 661 C C . ASP A 1 92 ? -5.029 -7.838 2.052 1.00 95.88 92 ASP A C 1
ATOM 663 O O . ASP A 1 92 ? -6.060 -7.968 2.720 1.00 95.88 92 ASP A O 1
ATOM 667 N N . ASN A 1 93 ? -3.906 -7.343 2.582 1.00 97.44 93 ASN A N 1
ATOM 668 C CA . ASN A 1 93 ? -3.777 -6.949 3.986 1.00 97.44 93 ASN A CA 1
ATOM 669 C C . ASN A 1 93 ? -4.713 -5.789 4.339 1.00 97.44 93 ASN A C 1
ATOM 671 O O . ASN A 1 93 ? -5.411 -5.844 5.349 1.00 97.44 93 ASN A O 1
ATOM 675 N N . SER A 1 94 ? -4.781 -4.763 3.496 1.00 98.12 94 SER A N 1
ATOM 676 C CA . SER A 1 94 ? -5.669 -3.618 3.701 1.00 98.12 94 SER A CA 1
ATOM 677 C C . SER A 1 94 ? -7.149 -4.014 3.662 1.00 98.12 94 SER A C 1
ATOM 679 O O . SER A 1 94 ? -7.935 -3.546 4.488 1.00 98.12 94 SER A O 1
ATOM 681 N N . ASN A 1 95 ? -7.535 -4.955 2.795 1.00 95.94 95 ASN A N 1
ATOM 682 C CA . ASN A 1 95 ? -8.877 -5.546 2.821 1.00 95.94 95 ASN A CA 1
ATOM 683 C C . ASN A 1 95 ? -9.145 -6.314 4.125 1.00 95.94 95 ASN A C 1
ATOM 685 O O . ASN A 1 95 ? -10.219 -6.176 4.716 1.00 95.94 95 ASN A O 1
ATOM 689 N N . ALA A 1 96 ? -8.179 -7.102 4.606 1.00 97.12 96 ALA A N 1
ATOM 690 C CA . ALA A 1 96 ? -8.299 -7.807 5.881 1.00 97.12 96 ALA A CA 1
ATOM 691 C C . ALA A 1 96 ? -8.458 -6.832 7.062 1.00 97.12 96 ALA A C 1
ATOM 693 O O . ALA A 1 96 ? -9.326 -7.037 7.912 1.00 97.12 96 ALA A O 1
ATOM 694 N N . VAL A 1 97 ? -7.693 -5.735 7.078 1.00 97.81 97 VAL A N 1
ATOM 695 C CA . VAL A 1 97 ? -7.818 -4.662 8.076 1.00 97.81 97 VAL A CA 1
ATOM 696 C C . VAL A 1 97 ? -9.196 -4.004 8.003 1.00 97.81 97 VAL A C 1
ATOM 698 O O . VAL A 1 97 ? -9.840 -3.846 9.037 1.00 97.81 97 VAL A O 1
ATOM 701 N N . SER A 1 98 ? -9.692 -3.670 6.809 1.00 95.12 98 SER A N 1
ATOM 702 C CA . SER A 1 98 ? -11.025 -3.071 6.644 1.00 95.12 98 SER A CA 1
ATOM 703 C C . SER A 1 98 ? -12.135 -3.982 7.195 1.00 95.12 98 SER A C 1
ATOM 705 O O . SER A 1 98 ? -13.006 -3.535 7.948 1.00 95.12 98 SER A O 1
ATOM 707 N N . ASN A 1 99 ? -12.048 -5.289 6.928 1.00 94.75 99 ASN A N 1
ATOM 708 C CA . ASN A 1 99 ? -12.970 -6.282 7.484 1.00 94.75 99 ASN A CA 1
ATOM 709 C C . ASN A 1 99 ? -12.888 -6.359 9.017 1.00 94.75 99 ASN A C 1
ATOM 711 O O . ASN A 1 99 ? -13.923 -6.354 9.687 1.00 94.75 99 ASN A O 1
ATOM 715 N N . LEU A 1 100 ? -11.675 -6.370 9.579 1.00 97.50 100 LEU A N 1
ATOM 716 C CA . LEU A 1 100 ? -11.463 -6.376 11.028 1.00 97.50 100 LEU A CA 1
ATOM 717 C C . LEU A 1 100 ? -12.025 -5.111 11.692 1.00 97.50 100 LEU A C 1
ATOM 719 O O . LEU A 1 100 ? -12.621 -5.185 12.767 1.00 97.50 100 LEU A O 1
ATOM 723 N N . MET A 1 101 ? -11.885 -3.947 11.053 1.00 97.62 101 MET A N 1
ATOM 724 C CA . MET A 1 101 ? -12.478 -2.699 11.540 1.00 97.62 101 MET A CA 1
ATOM 725 C C . MET A 1 101 ? -14.010 -2.761 11.518 1.00 97.62 101 MET A C 1
ATOM 727 O O . MET A 1 101 ? -14.651 -2.326 12.474 1.00 97.62 101 MET A O 1
ATOM 731 N N . SER A 1 102 ? -14.613 -3.363 10.489 1.00 94.44 102 SER A N 1
ATOM 732 C CA . SER A 1 102 ? -16.066 -3.588 10.430 1.00 94.44 102 SER A CA 1
ATOM 733 C C . SER A 1 102 ? -16.566 -4.490 11.569 1.00 94.44 102 SER A C 1
ATOM 735 O O . SER A 1 102 ? -17.560 -4.178 12.232 1.00 94.44 102 SER A O 1
ATOM 737 N N . GLU A 1 103 ? -15.844 -5.573 11.867 1.00 96.38 103 GLU A N 1
ATOM 738 C CA . GLU A 1 103 ? -16.150 -6.451 13.002 1.00 96.38 103 GLU A CA 1
ATOM 739 C C . GLU A 1 103 ? -15.977 -5.732 14.347 1.00 96.38 103 GLU A C 1
ATOM 741 O O . GLU A 1 103 ? -16.863 -5.779 15.206 1.00 96.38 103 GLU A O 1
ATOM 746 N N . THR A 1 104 ? -14.875 -4.996 14.505 1.00 97.38 104 THR A N 1
ATOM 747 C CA . THR A 1 104 ? -14.588 -4.200 15.705 1.00 97.38 104 THR A CA 1
ATOM 748 C C . THR A 1 104 ? -15.691 -3.175 15.950 1.00 97.38 104 THR A C 1
ATOM 750 O O . THR A 1 104 ? -16.191 -3.061 17.069 1.00 97.38 104 THR A O 1
ATOM 753 N N . LYS A 1 105 ? -16.152 -2.490 14.897 1.00 95.56 105 LYS A N 1
ATOM 754 C CA . LYS A 1 105 ? -17.267 -1.543 14.972 1.00 95.56 105 LYS A CA 1
ATOM 755 C C . LYS A 1 105 ? -18.535 -2.209 15.500 1.00 95.56 105 LYS A C 1
ATOM 757 O O . LYS A 1 105 ? -19.175 -1.664 16.390 1.00 95.56 105 LYS A O 1
ATOM 762 N N . ARG A 1 106 ? -18.871 -3.414 15.027 1.00 95.62 106 ARG A N 1
ATOM 763 C CA . ARG A 1 106 ? -20.026 -4.169 15.540 1.00 95.62 106 ARG A CA 1
ATOM 764 C C . ARG A 1 106 ? -19.889 -4.487 17.035 1.00 95.62 106 ARG A C 1
ATOM 766 O O . ARG A 1 106 ? -20.885 -4.461 17.759 1.00 95.62 106 ARG A O 1
ATOM 773 N N . GLY A 1 107 ? -18.674 -4.782 17.500 1.00 96.38 107 GLY A N 1
ATOM 774 C CA . GLY A 1 107 ? -18.371 -4.955 18.922 1.00 96.38 107 GLY A CA 1
ATOM 775 C C . GLY A 1 107 ? -18.604 -3.676 19.732 1.00 96.38 107 GLY A C 1
ATOM 776 O O . GLY A 1 107 ? -19.271 -3.718 20.767 1.00 96.38 107 GLY A O 1
ATOM 777 N N . VAL A 1 108 ? -18.128 -2.538 19.224 1.00 96.94 108 VAL A N 1
ATOM 778 C CA . VAL A 1 108 ? -18.324 -1.216 19.842 1.00 96.94 108 VAL A CA 1
ATOM 779 C C . VAL A 1 108 ? -19.805 -0.825 19.869 1.00 96.94 108 VAL A C 1
ATOM 781 O O . VAL A 1 108 ? -20.300 -0.420 20.918 1.00 96.94 108 VAL A O 1
ATOM 784 N N . ASP A 1 109 ? -20.542 -1.025 18.773 1.00 94.06 109 ASP A N 1
ATOM 785 C CA . ASP A 1 109 ? -21.983 -0.743 18.686 1.00 94.06 109 ASP A CA 1
ATOM 786 C C . ASP A 1 109 ? -22.775 -1.561 19.719 1.00 94.06 109 ASP A C 1
ATOM 788 O O . ASP A 1 109 ? -23.663 -1.040 20.400 1.00 94.06 109 ASP A O 1
ATOM 792 N N . LYS A 1 110 ? -22.417 -2.842 19.896 1.00 96.12 110 LYS A N 1
ATOM 793 C CA . LYS A 1 110 ? -22.999 -3.697 20.939 1.00 96.12 110 LYS A CA 1
ATOM 794 C C . LYS A 1 110 ? -22.682 -3.167 22.340 1.00 96.12 110 LYS A C 1
ATOM 796 O O . LYS A 1 110 ? -23.589 -3.092 23.168 1.00 96.12 110 LYS A O 1
ATOM 801 N N . GLY A 1 111 ? -21.431 -2.784 22.599 1.00 95.75 111 GLY A N 1
ATOM 802 C CA . GLY A 1 111 ? -21.017 -2.189 23.873 1.00 95.75 111 GLY A CA 1
ATOM 803 C C . GLY A 1 111 ? -21.767 -0.890 24.179 1.00 95.75 111 GLY A C 1
ATOM 804 O O . GLY A 1 111 ? -22.280 -0.717 25.280 1.00 95.75 111 GLY A O 1
ATOM 805 N N . SER A 1 112 ? -21.931 -0.017 23.182 1.00 94.25 112 SER A N 1
ATOM 806 C CA . SER A 1 112 ? -22.724 1.214 23.289 1.00 94.25 112 SER A CA 1
ATOM 807 C C . SER A 1 112 ? -24.190 0.922 23.639 1.00 94.25 112 SER A C 1
ATOM 809 O O . SER A 1 112 ? -24.775 1.589 24.495 1.00 94.25 112 SER A O 1
ATOM 811 N N . GLY A 1 113 ? -24.778 -0.129 23.054 1.00 93.38 113 GLY A N 1
ATOM 812 C CA . GLY A 1 113 ? -26.107 -0.623 23.429 1.00 93.38 113 GLY A CA 1
ATOM 813 C C . GLY A 1 113 ? -26.201 -1.039 24.902 1.00 93.38 113 GLY A C 1
ATOM 814 O O . GLY A 1 113 ? -27.085 -0.568 25.615 1.00 93.38 113 GLY A O 1
ATOM 815 N N . GLN A 1 114 ? -25.248 -1.841 25.385 1.00 95.44 114 GLN A N 1
ATOM 816 C CA . GLN A 1 114 ? -25.197 -2.277 26.789 1.00 95.44 114 GLN A CA 1
ATOM 817 C C . GLN A 1 114 ? -25.011 -1.102 27.761 1.00 95.44 114 GLN A C 1
ATOM 819 O O . GLN A 1 114 ? -25.591 -1.089 28.845 1.00 95.44 114 GLN A O 1
ATOM 824 N N . MET A 1 115 ? -24.259 -0.073 27.364 1.00 94.81 115 MET A N 1
ATOM 825 C CA . MET A 1 115 ? -24.115 1.146 28.161 1.00 94.81 115 MET A CA 1
ATOM 826 C C . MET A 1 115 ? -25.431 1.926 28.283 1.00 94.81 115 MET A C 1
ATOM 828 O O . MET A 1 115 ? -25.723 2.452 29.355 1.00 94.81 115 MET A O 1
ATOM 832 N N . LYS A 1 116 ? -26.267 1.964 27.236 1.00 92.50 116 LYS A N 1
ATOM 833 C CA . LYS A 1 116 ? -27.610 2.577 27.309 1.00 92.50 116 LYS A CA 1
ATOM 834 C C . LYS A 1 116 ? -28.535 1.829 28.273 1.00 92.50 116 LYS A C 1
ATOM 836 O O . LYS A 1 116 ? -29.289 2.460 29.017 1.00 92.50 116 LYS A O 1
ATOM 841 N N . GLU A 1 117 ? -28.461 0.500 28.286 1.00 94.94 117 GLU A N 1
ATOM 842 C CA . GLU A 1 117 ? -29.178 -0.325 29.266 1.00 94.94 117 GLU A CA 1
ATOM 843 C C . GLU A 1 117 ? -28.699 -0.023 30.695 1.00 94.94 117 GLU A C 1
ATOM 845 O O . GLU A 1 117 ? -29.521 0.162 31.592 1.00 94.94 117 GLU A O 1
ATOM 850 N N . LEU A 1 118 ? -27.385 0.131 30.899 1.00 94.75 118 LEU A N 1
ATOM 851 C CA . LEU A 1 118 ? -26.811 0.478 32.200 1.00 94.75 118 LEU A CA 1
ATOM 852 C C . LEU A 1 118 ? -27.248 1.869 32.695 1.00 94.75 118 LEU A C 1
ATOM 854 O O . LEU A 1 118 ? -27.574 2.009 33.872 1.00 94.75 118 LEU A O 1
ATOM 858 N N . VAL A 1 119 ? -27.324 2.875 31.812 1.00 92.06 119 VAL A N 1
ATOM 859 C CA . VAL A 1 119 ? -27.880 4.207 32.145 1.00 92.06 119 VAL A CA 1
ATOM 860 C C . VAL A 1 119 ? -29.313 4.077 32.663 1.00 92.06 119 VAL A C 1
ATOM 862 O O . VAL A 1 119 ? -29.672 4.683 33.672 1.00 92.06 119 VAL A O 1
ATOM 865 N N . THR A 1 120 ? -30.128 3.252 32.002 1.00 94.19 120 THR A N 1
ATOM 866 C CA . THR A 1 120 ? -31.526 3.029 32.399 1.00 94.19 120 THR A CA 1
ATOM 867 C C . THR A 1 120 ? -31.601 2.343 33.763 1.00 94.19 120 THR A C 1
ATOM 869 O O . THR A 1 120 ? -32.312 2.820 34.644 1.00 94.19 120 THR A O 1
ATOM 872 N N . ALA A 1 121 ? -30.799 1.298 33.986 1.00 95.31 121 ALA A N 1
ATOM 873 C CA . ALA A 1 121 ? -30.739 0.596 35.267 1.00 95.31 121 ALA A CA 1
ATOM 874 C C . ALA A 1 121 ? -30.297 1.512 36.426 1.00 95.31 121 ALA A C 1
ATOM 876 O O . ALA A 1 121 ? -30.867 1.447 37.514 1.00 95.31 121 ALA A O 1
ATOM 877 N N . MET A 1 122 ? -29.322 2.403 36.204 1.00 93.56 122 MET A N 1
ATOM 878 C CA . MET A 1 122 ? -28.914 3.396 37.209 1.00 93.56 122 MET A CA 1
ATOM 879 C C . MET A 1 122 ? -30.032 4.404 37.505 1.00 93.56 122 MET A C 1
ATOM 881 O O . MET A 1 122 ? -30.251 4.757 38.667 1.00 93.56 122 MET A O 1
ATOM 885 N N . GLY A 1 123 ? -30.782 4.818 36.480 1.00 92.94 123 GLY A N 1
ATOM 886 C CA . GLY A 1 123 ? -31.980 5.645 36.638 1.00 92.94 123 GLY A CA 1
ATOM 887 C C . GLY A 1 123 ? -33.072 4.962 37.470 1.00 92.94 123 GLY A C 1
ATOM 888 O O . GLY A 1 123 ? -33.646 5.588 38.364 1.00 92.94 123 GLY A O 1
ATOM 889 N N . ASP A 1 124 ? -33.313 3.672 37.240 1.00 94.88 124 ASP A N 1
ATOM 890 C CA . ASP A 1 124 ? -34.280 2.880 38.006 1.00 94.88 124 ASP A CA 1
ATOM 891 C C . ASP A 1 124 ? -33.849 2.702 39.471 1.00 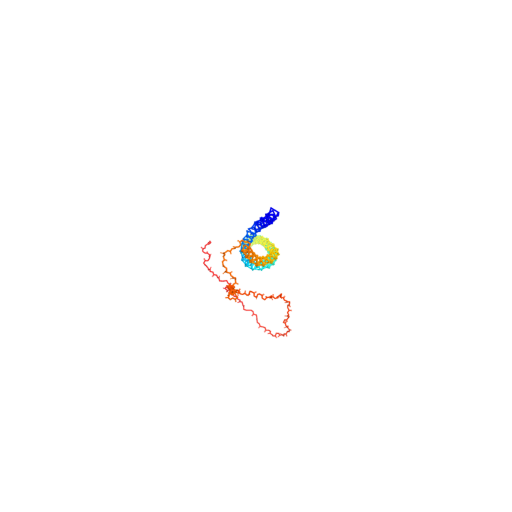94.88 124 ASP A C 1
ATOM 893 O O . ASP A 1 124 ? -34.673 2.857 40.375 1.00 94.88 124 ASP A O 1
ATOM 897 N N . ILE A 1 125 ? -32.556 2.459 39.732 1.00 94.25 125 ILE A N 1
ATOM 898 C CA . ILE A 1 125 ? -31.994 2.394 41.095 1.00 94.25 125 ILE A CA 1
ATOM 899 C C . ILE A 1 125 ? -32.196 3.721 41.825 1.00 94.25 125 ILE A C 1
ATOM 901 O O . ILE A 1 125 ? -32.610 3.732 42.989 1.00 94.25 125 ILE A O 1
ATOM 905 N N . LYS A 1 126 ? -31.923 4.844 41.151 1.00 93.00 126 LYS A N 1
ATOM 906 C CA . LYS A 1 126 ? -32.137 6.175 41.718 1.00 93.00 126 LYS A CA 1
ATOM 907 C C . LYS A 1 126 ? -33.603 6.379 42.088 1.00 93.00 126 LYS A C 1
ATOM 909 O O . LYS A 1 126 ? -33.898 6.725 43.228 1.00 93.00 126 LYS A O 1
ATOM 914 N N . LYS A 1 127 ? -34.518 6.098 41.158 1.00 95.00 127 LYS A N 1
ATOM 915 C CA . LYS A 1 127 ? -35.961 6.234 41.382 1.00 95.00 127 LYS A CA 1
ATOM 916 C C . LYS A 1 127 ? -36.443 5.372 42.552 1.00 95.00 127 LYS A C 1
ATOM 918 O O . LYS A 1 127 ? -37.164 5.865 43.415 1.00 95.00 127 LYS A O 1
ATOM 923 N N . ALA A 1 128 ? -36.015 4.110 42.610 1.00 96.19 128 ALA A N 1
ATOM 924 C CA . ALA A 1 128 ? -36.343 3.212 43.714 1.00 96.19 128 ALA A CA 1
ATOM 925 C C . ALA A 1 128 ? -35.806 3.739 45.057 1.00 96.19 128 ALA A C 1
ATOM 927 O O . ALA A 1 128 ? -36.506 3.688 46.067 1.00 96.19 128 ALA A O 1
ATOM 928 N N . SER A 1 129 ? -34.592 4.293 45.066 1.00 95.50 129 SER A N 1
ATOM 929 C CA . SER A 1 12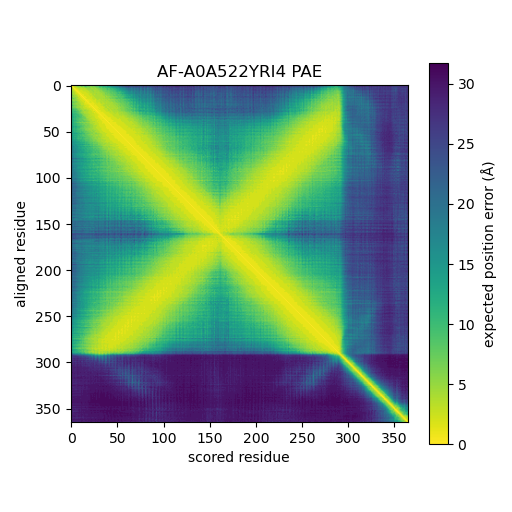9 ? -33.981 4.881 46.263 1.00 95.50 129 SER A CA 1
ATOM 930 C C . SER A 1 129 ? -34.723 6.141 46.728 1.00 95.50 129 SER A C 1
ATOM 932 O O . SER A 1 129 ? -34.984 6.284 47.922 1.00 95.50 129 SER A O 1
ATOM 934 N N . ASP A 1 130 ? -35.141 7.010 45.804 1.00 93.31 130 ASP A N 1
ATOM 935 C CA . ASP A 1 130 ? -35.957 8.194 46.105 1.00 93.31 130 ASP A CA 1
ATOM 936 C C . ASP A 1 130 ? -37.324 7.812 46.697 1.00 93.31 130 ASP A C 1
ATOM 938 O O . ASP A 1 130 ? -37.814 8.459 47.628 1.00 93.31 130 ASP A O 1
ATOM 942 N N . ASP A 1 131 ? -37.951 6.749 46.189 1.00 96.19 131 ASP A N 1
ATOM 943 C CA . ASP A 1 131 ? -39.219 6.250 46.723 1.00 96.19 131 ASP A CA 1
ATOM 944 C C . ASP A 1 131 ? -39.051 5.649 48.127 1.00 96.19 131 ASP A C 1
ATOM 946 O O . ASP A 1 131 ? -39.865 5.926 49.012 1.00 96.19 131 ASP A O 1
ATOM 950 N N . ILE A 1 132 ? -37.957 4.921 48.384 1.00 95.62 132 ILE A N 1
ATOM 951 C CA . ILE A 1 132 ? -37.619 4.456 49.738 1.00 95.62 132 ILE A CA 1
ATOM 952 C C . ILE A 1 132 ? -37.388 5.651 50.672 1.00 95.62 132 ILE A C 1
ATOM 954 O O . ILE A 1 132 ? -37.914 5.655 51.784 1.00 95.62 132 ILE A O 1
ATOM 958 N N . ALA A 1 133 ? -36.677 6.696 50.235 1.00 94.69 133 ALA A N 1
ATOM 959 C CA . ALA A 1 133 ? -36.440 7.891 51.047 1.00 94.69 133 ALA A CA 1
ATOM 960 C C . ALA A 1 133 ? -37.754 8.560 51.497 1.00 94.69 133 ALA A C 1
ATOM 962 O O . ALA A 1 133 ? -37.879 8.973 52.654 1.00 94.69 133 ALA A O 1
ATOM 963 N N . LYS A 1 134 ? -38.770 8.609 50.620 1.00 95.00 134 LYS A N 1
ATOM 964 C CA . LYS A 1 134 ? -40.115 9.104 50.972 1.00 95.00 134 LYS A CA 1
ATOM 965 C C . LYS A 1 134 ? -40.776 8.239 52.046 1.00 95.00 134 LYS A C 1
ATOM 967 O O . LYS A 1 134 ? -41.356 8.786 52.981 1.00 95.00 134 LYS A O 1
ATOM 972 N N . ILE A 1 135 ? -40.675 6.913 51.938 1.00 95.88 135 ILE A N 1
ATOM 973 C CA . ILE A 1 135 ? -41.235 5.978 52.928 1.00 95.88 135 ILE A CA 1
ATOM 974 C C . ILE A 1 135 ? -40.550 6.162 54.285 1.00 95.88 135 ILE A C 1
ATOM 976 O O . ILE A 1 135 ? -41.230 6.263 55.303 1.00 95.88 135 ILE A O 1
ATOM 980 N N . ILE A 1 136 ? -39.220 6.268 54.309 1.00 95.44 136 ILE A N 1
ATOM 981 C CA . ILE A 1 136 ? -38.458 6.481 55.547 1.00 95.44 136 ILE A CA 1
ATOM 982 C C . ILE A 1 136 ? -38.860 7.790 56.233 1.00 95.44 136 ILE A C 1
ATOM 984 O O . ILE A 1 136 ? -39.020 7.812 57.451 1.00 95.44 136 ILE A O 1
ATOM 988 N N . LYS A 1 137 ? -39.118 8.853 55.464 1.00 95.06 137 LYS A N 1
ATOM 989 C CA . LYS A 1 137 ? -39.622 10.122 56.005 1.00 95.06 137 LYS A CA 1
ATOM 990 C C . LYS A 1 137 ? -40.993 9.973 56.678 1.00 95.06 137 LYS A C 1
ATOM 992 O O . LYS A 1 137 ? -41.212 10.543 57.742 1.00 95.06 137 LYS A O 1
ATOM 997 N N . VAL A 1 138 ? -41.897 9.180 56.096 1.00 97.25 138 VAL A N 1
ATOM 998 C CA . VAL A 1 138 ? -43.197 8.861 56.716 1.00 97.25 138 VAL A CA 1
ATOM 999 C C . VAL A 1 138 ? -43.008 8.050 58.004 1.00 97.25 138 VAL A C 1
ATOM 1001 O O . VAL A 1 138 ? -43.689 8.306 58.992 1.00 97.25 138 VAL A O 1
ATOM 1004 N N . ILE A 1 139 ? -42.064 7.104 58.037 1.00 95.38 139 ILE A N 1
ATOM 1005 C CA . ILE A 1 139 ? -41.760 6.327 59.252 1.00 95.38 139 ILE A CA 1
ATOM 1006 C C . ILE A 1 139 ? -41.196 7.232 60.357 1.00 95.38 139 ILE A C 1
ATOM 1008 O O . ILE A 1 139 ? -41.604 7.098 61.512 1.00 95.38 139 ILE A O 1
ATOM 1012 N N . GLU A 1 140 ? -40.315 8.179 60.022 1.00 95.31 140 GLU A N 1
ATOM 1013 C CA . GLU A 1 140 ? -39.814 9.180 60.972 1.00 95.31 140 GLU A CA 1
ATOM 1014 C C . GLU A 1 140 ? -40.961 10.031 61.545 1.00 95.31 140 GLU A C 1
ATOM 1016 O O . GLU A 1 140 ? -41.020 10.255 62.756 1.00 95.31 140 GLU A O 1
ATOM 1021 N N . GLU A 1 141 ? -41.915 10.442 60.703 1.00 96.19 141 GLU A N 1
ATOM 1022 C CA . GLU A 1 141 ? -43.108 11.176 61.133 1.00 96.19 141 GLU A CA 1
ATOM 1023 C C . GLU A 1 141 ? -43.994 10.341 62.074 1.00 96.19 141 GLU A C 1
ATOM 1025 O O . GLU A 1 141 ? -44.401 10.830 63.130 1.00 96.19 141 GLU A O 1
ATOM 1030 N N . ILE A 1 142 ? -44.228 9.061 61.758 1.00 96.00 142 ILE A N 1
ATOM 1031 C CA . ILE A 1 142 ? -44.976 8.132 62.623 1.00 96.00 142 ILE A CA 1
ATOM 1032 C C . ILE A 1 142 ? -44.263 7.951 63.969 1.00 96.00 142 ILE A C 1
ATOM 1034 O O . ILE A 1 142 ? -44.906 7.986 65.022 1.00 96.00 142 ILE A O 1
ATOM 1038 N N . ALA A 1 143 ? -42.938 7.782 63.967 1.00 96.81 143 ALA A N 1
ATOM 1039 C CA . ALA A 1 143 ? -42.146 7.655 65.187 1.00 96.81 143 ALA A CA 1
ATOM 1040 C C . ALA A 1 143 ? -42.245 8.925 66.051 1.00 96.81 143 ALA A C 1
ATOM 1042 O O . ALA A 1 143 ? -42.447 8.840 67.264 1.00 96.81 143 ALA A O 1
ATOM 1043 N N . PHE A 1 144 ? -42.191 10.108 65.433 1.00 96.00 144 PHE A N 1
ATOM 1044 C CA . PHE A 1 144 ? -42.361 11.382 66.129 1.00 96.00 144 PHE A CA 1
ATOM 1045 C C . PHE A 1 144 ? -43.768 11.543 66.727 1.00 96.00 144 PHE A C 1
ATOM 1047 O O . PHE A 1 144 ? -43.898 11.887 67.905 1.00 96.00 144 PHE A O 1
ATOM 1054 N N . GLN A 1 145 ? -44.820 11.236 65.963 1.00 97.38 145 GLN A N 1
ATOM 1055 C CA . GLN A 1 145 ? -46.204 11.259 66.449 1.00 97.38 145 GLN A CA 1
ATOM 1056 C C . GLN A 1 145 ? -46.416 10.272 67.606 1.00 97.38 145 GLN A C 1
ATOM 1058 O O . GLN A 1 145 ? -47.031 10.624 68.611 1.00 97.38 145 GLN A O 1
ATOM 1063 N N . THR A 1 146 ? -45.849 9.066 67.510 1.00 97.12 146 THR A N 1
ATOM 1064 C CA . THR A 1 146 ? -45.910 8.045 68.571 1.00 97.12 146 THR A CA 1
ATOM 1065 C C . THR A 1 146 ? -45.203 8.520 69.839 1.00 97.12 146 THR A C 1
ATOM 1067 O O . THR A 1 146 ? -45.724 8.351 70.938 1.00 97.12 146 THR A O 1
ATOM 1070 N N . ASN A 1 147 ? -44.051 9.180 69.700 1.00 95.62 147 ASN A N 1
ATOM 1071 C CA . ASN A 1 147 ? -43.325 9.775 70.820 1.00 95.62 147 ASN A CA 1
ATOM 1072 C C . ASN A 1 147 ? -44.139 10.890 71.510 1.00 95.62 147 ASN A C 1
ATOM 1074 O O . ASN A 1 147 ? -44.160 10.959 72.738 1.00 95.62 147 ASN A O 1
ATOM 1078 N N . LEU A 1 148 ? -44.855 11.727 70.747 1.00 95.44 148 LEU A N 1
ATOM 1079 C CA . LEU A 1 148 ? -45.760 12.743 71.306 1.00 95.44 148 LEU A CA 1
ATOM 1080 C C . LEU A 1 148 ? -46.986 12.126 72.000 1.00 95.44 148 LEU A C 1
ATOM 1082 O O . LEU A 1 148 ? -47.367 12.571 73.081 1.00 95.44 148 LEU A O 1
ATOM 1086 N N . LEU A 1 149 ? -47.584 11.085 71.413 1.00 96.00 149 LEU A N 1
ATOM 1087 C CA . LEU A 1 149 ? -48.694 10.335 72.014 1.00 96.00 149 LEU A CA 1
ATOM 1088 C C . LEU A 1 149 ? -48.279 9.679 73.336 1.00 96.00 149 LEU A C 1
ATOM 1090 O O . LEU A 1 149 ? -49.000 9.784 74.327 1.00 96.00 149 LEU A O 1
ATOM 1094 N N . ALA A 1 150 ? -47.103 9.051 73.364 1.00 96.44 150 ALA A N 1
ATOM 1095 C CA . ALA A 1 150 ? -46.543 8.427 74.556 1.00 96.44 150 ALA A CA 1
ATOM 1096 C C . ALA A 1 150 ? -46.245 9.455 75.657 1.00 96.44 150 ALA A C 1
ATOM 1098 O O . ALA A 1 150 ? -46.543 9.214 76.824 1.00 96.44 150 ALA A O 1
ATOM 1099 N N . LEU A 1 151 ? -45.736 10.636 75.290 1.00 94.81 151 LEU A N 1
ATOM 1100 C CA . LEU A 1 151 ? -45.546 11.743 76.226 1.00 94.81 151 LEU A CA 1
ATOM 1101 C C . LEU A 1 151 ? -46.879 12.211 76.831 1.00 94.81 151 LEU A C 1
ATOM 1103 O O . LEU A 1 151 ? -46.976 12.353 78.047 1.00 94.81 151 LEU A O 1
ATOM 1107 N N . ASN A 1 152 ? -47.913 12.400 76.006 1.00 94.50 152 ASN A N 1
ATOM 1108 C CA . ASN A 1 152 ? -49.249 12.771 76.483 1.00 94.50 152 ASN A CA 1
ATOM 1109 C C . ASN A 1 152 ? -49.832 11.701 77.423 1.00 94.50 152 ASN A C 1
ATOM 1111 O O . ASN A 1 152 ? -50.394 12.037 78.464 1.00 94.50 152 ASN A O 1
ATOM 1115 N N . ALA A 1 153 ? -49.654 10.418 77.095 1.00 94.94 153 ALA A N 1
ATOM 1116 C CA . ALA A 1 153 ? -50.086 9.309 77.942 1.00 94.94 153 ALA A CA 1
ATOM 1117 C C . ALA A 1 153 ? -49.332 9.267 79.281 1.00 94.94 153 ALA A C 1
ATOM 1119 O O . ALA A 1 153 ? -49.951 9.047 80.320 1.00 94.94 153 ALA A O 1
ATOM 1120 N N . ALA A 1 154 ? -48.020 9.524 79.283 1.00 93.06 154 ALA A N 1
ATOM 1121 C CA . ALA A 1 154 ? -47.220 9.606 80.503 1.00 93.06 154 ALA A CA 1
ATOM 1122 C C . ALA A 1 154 ? -47.681 10.759 81.413 1.00 93.06 154 ALA A C 1
ATOM 1124 O O . ALA A 1 154 ? -47.780 10.587 82.628 1.00 93.06 154 ALA A O 1
ATOM 1125 N N . VAL A 1 155 ? -48.026 11.914 80.829 1.00 93.38 155 VAL A N 1
ATOM 1126 C CA . VAL A 1 155 ? -48.582 13.065 81.560 1.00 93.38 155 VAL A CA 1
ATOM 1127 C C . VAL A 1 155 ? -49.939 12.726 82.182 1.00 93.38 155 VAL A C 1
ATOM 1129 O O . VAL A 1 155 ? -50.151 12.991 83.366 1.00 93.38 155 VAL A O 1
ATOM 1132 N N . GLU A 1 156 ? -50.848 12.101 81.431 1.00 93.06 156 GLU A N 1
ATOM 1133 C CA . GLU A 1 156 ? -52.174 11.748 81.954 1.00 93.06 156 GLU A CA 1
ATOM 1134 C C . GLU A 1 156 ? -52.097 10.620 83.000 1.00 93.06 156 GLU A C 1
ATOM 1136 O O . GLU A 1 156 ? -52.812 10.642 84.003 1.00 93.06 156 GLU A O 1
ATOM 1141 N N . ALA A 1 157 ? -51.161 9.679 82.841 1.00 93.00 157 ALA A N 1
ATOM 1142 C CA . ALA A 1 157 ? -50.864 8.661 83.845 1.00 93.00 157 ALA A CA 1
ATOM 1143 C C . ALA A 1 157 ? -50.322 9.274 85.148 1.00 93.00 157 ALA A C 1
ATOM 1145 O O . ALA A 1 157 ? -50.741 8.871 86.233 1.00 93.00 157 ALA A O 1
ATOM 1146 N N . ALA A 1 158 ? -49.451 10.287 85.061 1.00 90.12 158 ALA A N 1
ATOM 1147 C CA . ALA A 1 158 ? -48.989 11.041 86.227 1.00 90.12 158 ALA A CA 1
ATOM 1148 C C . ALA A 1 158 ? -50.140 11.805 86.905 1.00 90.12 158 ALA A C 1
ATOM 1150 O O . ALA A 1 158 ? -50.214 11.864 88.134 1.00 90.12 158 ALA A O 1
ATOM 1151 N N . ARG A 1 159 ? -51.082 12.333 86.114 1.00 92.75 159 ARG A N 1
ATOM 1152 C CA . ARG A 1 159 ? -52.279 13.029 86.604 1.00 92.75 159 ARG A CA 1
ATOM 1153 C C . ARG A 1 159 ? -53.244 12.106 87.356 1.00 92.75 159 ARG A C 1
ATOM 1155 O O . ARG A 1 159 ? -53.880 12.550 88.309 1.00 92.75 159 ARG A O 1
ATOM 1162 N N . ALA A 1 160 ? -53.325 10.832 86.971 1.00 91.38 160 ALA A N 1
ATOM 1163 C CA . ALA A 1 160 ? -54.132 9.809 87.643 1.00 91.38 160 ALA A CA 1
ATOM 1164 C C . ALA A 1 160 ? -53.521 9.284 88.967 1.00 91.38 160 ALA A C 1
ATOM 1166 O O . ALA A 1 160 ? -54.154 8.485 89.663 1.00 91.38 160 ALA A O 1
ATOM 1167 N N . GLY A 1 161 ? -52.309 9.719 89.339 1.00 89.12 161 GLY A N 1
ATOM 1168 C CA . GLY A 1 161 ? -51.673 9.388 90.619 1.00 89.12 161 GLY A CA 1
ATOM 1169 C C . GLY A 1 161 ? -51.358 7.894 90.787 1.00 89.12 161 GLY A C 1
ATOM 1170 O O . GLY A 1 161 ? -50.815 7.253 89.890 1.00 89.12 161 GLY A O 1
ATOM 1171 N N . GLU A 1 162 ? -51.694 7.317 91.948 1.00 86.19 162 GLU A N 1
ATOM 1172 C CA . GLU A 1 162 ? -51.417 5.904 92.280 1.00 86.19 162 GLU A CA 1
ATOM 1173 C C . GLU A 1 162 ? -52.059 4.912 91.290 1.00 86.19 162 GLU A C 1
ATOM 1175 O O . GLU A 1 162 ? -51.463 3.881 90.980 1.00 86.19 162 GLU A O 1
ATOM 1180 N N . HIS A 1 163 ? -53.233 5.237 90.734 1.00 85.75 163 HIS A N 1
ATOM 1181 C CA . HIS A 1 163 ? -53.939 4.377 89.777 1.00 85.75 163 HIS A CA 1
ATOM 1182 C C . HIS A 1 163 ? -53.306 4.378 88.373 1.00 85.75 163 HIS A C 1
ATOM 1184 O O . HIS A 1 163 ? -53.552 3.462 87.590 1.00 85.75 163 HIS A O 1
ATOM 1190 N N . GLY A 1 164 ? -52.473 5.376 88.055 1.00 89.88 164 GLY A N 1
ATOM 1191 C CA . GLY A 1 164 ? -51.817 5.530 86.754 1.00 89.88 164 GLY A CA 1
ATOM 1192 C C . GLY A 1 164 ? -50.429 4.890 86.649 1.00 89.88 164 GLY A C 1
ATOM 1193 O O . GLY A 1 164 ? -49.888 4.817 85.548 1.00 89.88 164 GLY A O 1
ATOM 1194 N N . LYS A 1 165 ? -49.847 4.387 87.749 1.00 86.69 165 LYS A N 1
ATOM 1195 C CA . LYS A 1 165 ? -48.454 3.886 87.783 1.00 86.69 165 LYS A CA 1
ATOM 1196 C C . LYS A 1 165 ? -48.144 2.827 86.719 1.00 86.69 165 LYS A C 1
ATOM 1198 O O . LYS A 1 165 ? -47.096 2.895 86.087 1.00 86.69 165 LYS A O 1
ATOM 1203 N N . GLY A 1 166 ? -49.053 1.875 86.492 1.00 89.69 166 GLY A N 1
ATOM 1204 C CA . GLY A 1 166 ? -48.876 0.845 85.459 1.00 89.69 166 GLY A CA 1
ATOM 1205 C C . GLY A 1 166 ? -48.899 1.413 84.035 1.00 89.69 166 GLY A C 1
ATOM 1206 O O . GLY A 1 166 ? -48.081 1.028 83.204 1.00 89.69 166 GLY A O 1
ATOM 1207 N N . PHE A 1 167 ? -49.781 2.382 83.770 1.00 91.38 167 PHE A N 1
ATOM 1208 C CA . PHE A 1 167 ? -49.859 3.069 82.478 1.00 91.38 167 PHE A CA 1
ATOM 1209 C C . PHE A 1 167 ? -48.651 3.976 82.225 1.00 91.38 167 PHE A C 1
ATOM 1211 O O . PHE A 1 167 ? -48.194 4.060 81.088 1.00 91.38 167 PHE A O 1
ATOM 1218 N N . ALA A 1 168 ? -48.095 4.599 83.269 1.00 92.12 168 ALA A N 1
ATOM 1219 C CA . ALA A 1 168 ? -46.901 5.434 83.159 1.00 92.12 168 ALA A CA 1
ATOM 1220 C C . ALA A 1 168 ? -45.686 4.634 82.659 1.00 92.12 168 ALA A C 1
ATOM 1222 O O . ALA A 1 168 ? -44.978 5.097 81.770 1.00 92.12 168 ALA A O 1
ATOM 1223 N N . VAL A 1 169 ? -45.483 3.409 83.164 1.00 93.12 169 VAL A N 1
ATOM 1224 C CA . VAL A 1 169 ? -44.380 2.534 82.721 1.00 93.12 169 VAL A CA 1
ATOM 1225 C C . VAL A 1 169 ? -44.541 2.133 81.254 1.00 93.12 169 VAL A C 1
ATOM 1227 O O . VAL A 1 169 ? -43.579 2.183 80.493 1.00 93.12 169 VAL A O 1
ATOM 1230 N N . VAL A 1 170 ? -45.760 1.781 80.830 1.00 95.38 170 VAL A N 1
ATOM 1231 C CA . VAL A 1 170 ? -46.030 1.448 79.422 1.00 95.38 170 VAL A CA 1
ATOM 1232 C C . VAL A 1 170 ? -45.806 2.664 78.520 1.00 95.38 170 VAL A C 1
ATOM 1234 O O . VAL A 1 170 ? -45.209 2.528 77.456 1.00 95.38 170 VAL A O 1
ATOM 1237 N N . ALA A 1 171 ? -46.237 3.856 78.940 1.00 95.56 171 ALA A N 1
ATOM 1238 C CA . ALA A 1 171 ? -46.026 5.087 78.184 1.00 95.56 171 ALA A CA 1
ATOM 1239 C C . ALA A 1 171 ? -44.530 5.427 78.025 1.00 95.56 171 ALA A C 1
ATOM 1241 O O . ALA A 1 171 ? -44.104 5.786 76.928 1.00 95.56 171 ALA A O 1
ATOM 1242 N N . GLU A 1 172 ? -43.722 5.253 79.076 1.00 94.56 172 GLU A N 1
ATOM 1243 C CA . GLU A 1 172 ? -42.262 5.430 79.022 1.00 94.56 172 GLU A CA 1
ATOM 1244 C C . GLU A 1 172 ? -41.606 4.436 78.042 1.00 94.56 172 GLU A C 1
ATOM 1246 O O . GLU A 1 172 ? -40.765 4.822 77.229 1.00 94.56 172 GLU A O 1
ATOM 1251 N N . GLU A 1 173 ? -42.033 3.168 78.047 1.00 96.81 173 GLU A N 1
ATOM 1252 C CA . GLU A 1 173 ? -41.493 2.138 77.148 1.00 96.81 173 GLU A CA 1
ATOM 1253 C C . GLU A 1 173 ? -41.869 2.398 75.679 1.00 96.81 173 GLU A C 1
ATOM 1255 O O . GLU A 1 173 ? -41.021 2.313 74.787 1.00 96.81 173 GLU A O 1
ATOM 1260 N N . VAL A 1 174 ? -43.120 2.801 75.413 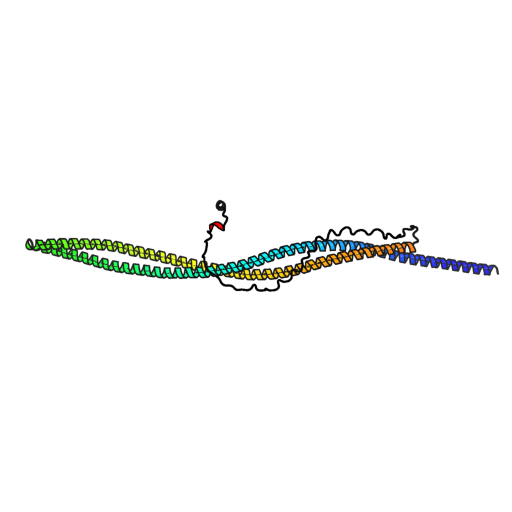1.00 97.12 174 VAL A N 1
ATOM 1261 C CA . VAL A 1 174 ? -43.568 3.204 74.066 1.00 97.12 174 VAL A CA 1
ATOM 1262 C C . VAL A 1 174 ? -42.785 4.424 73.582 1.00 97.12 174 VAL A C 1
ATOM 1264 O O . VAL A 1 174 ? -42.387 4.478 72.417 1.00 97.12 174 VAL A O 1
ATOM 1267 N N . ARG A 1 175 ? -42.509 5.387 74.469 1.00 95.88 175 ARG A N 1
ATOM 1268 C CA . ARG A 1 175 ? -41.694 6.565 74.155 1.00 95.88 175 ARG A CA 1
ATOM 1269 C C . ARG A 1 175 ? -40.264 6.173 73.773 1.00 95.88 175 ARG A C 1
ATOM 1271 O O . ARG A 1 175 ? -39.762 6.633 72.748 1.00 95.88 175 ARG A O 1
ATOM 1278 N N . ASN A 1 176 ? -39.629 5.293 74.548 1.00 95.75 176 ASN A N 1
ATOM 1279 C CA . ASN A 1 176 ? -38.291 4.776 74.250 1.00 95.75 176 ASN A CA 1
ATOM 1280 C C . ASN A 1 176 ? -38.249 4.029 72.909 1.00 95.75 176 ASN A C 1
ATOM 1282 O O . ASN A 1 176 ? -37.335 4.234 72.105 1.00 95.75 176 ASN A O 1
ATOM 1286 N N . LEU A 1 177 ? -39.255 3.194 72.630 1.00 96.62 177 LEU A N 1
ATOM 1287 C CA . LEU A 1 177 ? -39.369 2.482 71.358 1.00 96.62 177 LEU A CA 1
ATOM 1288 C C . LEU A 1 177 ? -39.525 3.453 70.179 1.00 96.62 177 LEU A C 1
ATOM 1290 O O . LEU A 1 177 ? -38.852 3.290 69.161 1.00 96.62 177 LEU A O 1
ATOM 1294 N N . ALA A 1 178 ? -40.351 4.490 70.333 1.00 96.56 178 ALA A N 1
ATOM 1295 C CA . ALA A 1 178 ? -40.547 5.526 69.324 1.00 96.56 178 ALA A CA 1
ATOM 1296 C C . ALA A 1 178 ? -39.257 6.319 69.047 1.00 96.56 178 ALA A C 1
ATOM 1298 O O . ALA A 1 178 ? -38.908 6.542 67.888 1.00 96.56 178 ALA A O 1
ATOM 1299 N N . GLN A 1 179 ? -38.493 6.682 70.084 1.00 94.75 179 GLN A N 1
ATOM 1300 C CA . GLN A 1 179 ? -37.184 7.324 69.913 1.00 94.75 179 GLN A CA 1
ATOM 1301 C C . GLN A 1 179 ? -36.183 6.412 69.190 1.00 94.75 179 GLN A C 1
ATOM 1303 O O . GLN A 1 179 ? -35.512 6.863 68.261 1.00 94.75 179 GLN A O 1
ATOM 1308 N N . ARG A 1 180 ? -36.115 5.123 69.551 1.00 96.38 180 ARG A N 1
ATOM 1309 C CA . ARG A 1 180 ? -35.263 4.140 68.856 1.00 96.38 180 ARG A CA 1
ATOM 1310 C C . ARG A 1 180 ? -35.652 3.977 67.386 1.00 96.38 180 ARG A C 1
ATOM 1312 O O . ARG A 1 180 ? -34.765 3.940 66.536 1.00 96.38 180 ARG A O 1
ATOM 1319 N N . ALA A 1 181 ? -36.949 3.910 67.081 1.00 95.38 181 ALA A N 1
ATOM 1320 C CA . ALA A 1 181 ? -37.451 3.838 65.710 1.00 95.38 181 ALA A CA 1
ATOM 1321 C C . ALA A 1 181 ? -37.104 5.102 64.904 1.00 95.38 181 ALA A C 1
ATOM 1323 O O . ALA A 1 181 ? -36.699 4.995 63.747 1.00 95.38 181 ALA A O 1
ATOM 1324 N N . GLY A 1 182 ? -37.192 6.285 65.521 1.00 94.50 182 GLY A N 1
ATOM 1325 C CA . GLY A 1 182 ? -36.782 7.550 64.907 1.00 94.50 182 GLY A CA 1
ATOM 1326 C C . GLY A 1 182 ? -35.288 7.590 64.574 1.00 94.50 182 GLY A C 1
ATOM 1327 O O . GLY A 1 182 ? -34.922 7.934 63.452 1.00 94.50 182 GLY A O 1
ATOM 1328 N N . THR A 1 183 ? -34.420 7.176 65.505 1.00 95.50 183 THR A N 1
ATOM 1329 C CA . THR A 1 183 ? -32.969 7.088 65.256 1.00 95.50 183 THR A CA 1
ATOM 1330 C C . THR A 1 183 ? -32.650 6.095 64.139 1.00 95.50 183 THR A C 1
ATOM 1332 O O . THR A 1 183 ? -31.952 6.452 63.196 1.00 95.50 183 THR A O 1
ATOM 1335 N N . ALA A 1 184 ? -33.230 4.891 64.177 1.00 95.44 184 ALA A N 1
ATOM 1336 C CA . ALA A 1 184 ? -33.031 3.894 63.124 1.00 95.44 184 ALA A CA 1
ATOM 1337 C C . ALA A 1 184 ? -33.517 4.391 61.750 1.00 95.44 184 ALA A C 1
ATOM 1339 O O . ALA A 1 184 ? -32.870 4.141 60.736 1.00 95.44 184 ALA A O 1
ATOM 1340 N N . SER A 1 185 ? -34.628 5.134 61.710 1.00 96.50 185 SER A N 1
ATOM 1341 C CA . SER A 1 185 ? -35.135 5.739 60.472 1.00 96.50 185 SER A CA 1
ATOM 1342 C C . SER A 1 185 ? -34.152 6.765 59.905 1.00 96.50 185 SER A C 1
ATOM 1344 O O . SER A 1 185 ? -33.907 6.757 58.702 1.00 96.50 185 SER A O 1
ATOM 1346 N N . LYS A 1 186 ? -33.523 7.593 60.751 1.00 94.19 186 LYS A N 1
ATOM 1347 C CA . LYS A 1 186 ? -32.470 8.531 60.320 1.00 94.19 186 LYS A CA 1
ATOM 1348 C C . LYS A 1 186 ? -31.235 7.820 59.776 1.00 94.19 186 LYS A C 1
ATOM 1350 O O . LYS A 1 186 ? -30.718 8.227 58.738 1.00 94.19 186 LYS A O 1
ATOM 1355 N N . ASP A 1 187 ? -30.794 6.749 60.430 1.00 95.94 187 ASP A N 1
ATOM 1356 C CA . ASP A 1 187 ? -29.648 5.963 59.960 1.00 95.94 187 ASP A CA 1
ATOM 1357 C C . ASP A 1 187 ? -29.933 5.340 58.582 1.00 95.94 187 ASP A C 1
ATOM 1359 O O . ASP A 1 187 ? -29.101 5.414 57.674 1.00 95.94 187 ASP A O 1
ATOM 1363 N N . ILE A 1 188 ? -31.140 4.795 58.378 1.00 96.00 188 ILE A N 1
ATOM 1364 C CA . ILE A 1 188 ? -31.566 4.275 57.070 1.00 96.00 188 ILE A CA 1
ATOM 1365 C C . ILE A 1 188 ? -31.666 5.408 56.039 1.00 96.00 188 ILE A C 1
ATOM 1367 O O . ILE A 1 188 ? -31.204 5.236 54.912 1.00 96.00 188 ILE A O 1
ATOM 1371 N N . ALA A 1 189 ? -32.209 6.574 56.406 1.00 94.19 189 ALA A N 1
ATOM 1372 C CA . ALA A 1 189 ? -32.278 7.732 55.513 1.00 94.19 189 ALA A CA 1
ATOM 1373 C C . ALA A 1 189 ? -30.884 8.137 55.012 1.00 94.19 189 ALA A C 1
ATOM 1375 O O . ALA A 1 189 ? -30.702 8.351 53.815 1.00 94.19 189 ALA A O 1
ATOM 1376 N N . GLN A 1 190 ? -29.884 8.158 55.898 1.00 95.94 190 GLN A N 1
ATOM 1377 C CA . GLN A 1 190 ? -28.497 8.447 55.536 1.00 95.94 190 GLN A CA 1
ATOM 1378 C C . GLN A 1 190 ? -27.933 7.413 54.546 1.00 95.94 190 GLN A C 1
ATOM 1380 O O . GLN A 1 190 ? -27.277 7.782 53.570 1.00 95.94 190 GLN A O 1
ATOM 1385 N N . LEU A 1 191 ? -28.195 6.118 54.762 1.00 95.81 191 LEU A N 1
ATOM 1386 C CA . LEU A 1 191 ? -27.766 5.056 53.844 1.00 95.81 191 LEU A CA 1
ATOM 1387 C C . LEU A 1 191 ? -28.422 5.187 52.463 1.00 95.81 191 LEU A C 1
ATOM 1389 O O . LEU A 1 191 ? -27.746 5.012 51.449 1.00 95.81 191 LEU A O 1
ATOM 1393 N N . ILE A 1 192 ? -29.707 5.540 52.411 1.00 95.56 192 ILE A N 1
ATOM 1394 C CA . ILE A 1 192 ? -30.432 5.760 51.154 1.00 95.56 192 ILE A CA 1
ATOM 1395 C C . ILE A 1 192 ? -29.923 7.010 50.432 1.00 95.56 192 ILE A C 1
ATOM 1397 O O . ILE A 1 192 ? -29.679 6.956 49.230 1.00 95.56 192 ILE A O 1
ATOM 1401 N N . GLN A 1 193 ? -29.666 8.104 51.152 1.00 93.69 193 GLN A N 1
ATOM 1402 C CA . GLN A 1 193 ? -29.054 9.312 50.590 1.00 93.69 193 GLN A CA 1
ATOM 1403 C C . GLN A 1 193 ? -27.693 8.994 49.946 1.00 93.69 193 GLN A C 1
ATOM 1405 O O . GLN A 1 193 ? -27.392 9.443 48.837 1.00 93.69 193 GLN A O 1
ATOM 1410 N N . ASN A 1 194 ? -26.884 8.170 50.618 1.00 95.38 194 ASN A N 1
ATOM 1411 C CA . ASN A 1 194 ? -25.614 7.694 50.080 1.00 95.38 194 ASN A CA 1
ATOM 1412 C C . ASN A 1 194 ? -25.820 6.828 48.826 1.00 95.38 194 ASN A C 1
ATOM 1414 O O . ASN A 1 194 ? -25.078 6.988 47.858 1.00 95.38 194 ASN A O 1
ATOM 1418 N N . ALA A 1 195 ? -26.822 5.943 48.810 1.00 94.00 195 ALA A N 1
ATOM 1419 C CA . ALA A 1 195 ? -27.145 5.117 47.646 1.00 94.00 195 ALA A CA 1
ATOM 1420 C C . ALA A 1 195 ? -27.564 5.964 46.431 1.00 94.00 195 ALA A C 1
ATOM 1422 O O . ALA A 1 195 ? -27.049 5.734 45.337 1.00 94.00 195 ALA A O 1
ATOM 1423 N N . VAL A 1 196 ? -28.404 6.990 46.626 1.00 94.19 196 VAL A N 1
ATOM 1424 C CA . VAL A 1 196 ? -28.780 7.961 45.578 1.00 94.19 196 VAL A CA 1
ATOM 1425 C C . VAL A 1 196 ? -27.540 8.658 45.023 1.00 94.19 196 VAL A C 1
ATOM 1427 O O . VAL A 1 196 ? -27.326 8.663 43.813 1.00 94.19 196 VAL A O 1
ATOM 1430 N N . SER A 1 197 ? -26.671 9.175 45.898 1.00 94.81 197 SER A N 1
ATOM 1431 C CA . SER A 1 197 ? -25.431 9.840 45.478 1.00 94.81 197 SER A CA 1
ATOM 1432 C C . SER A 1 197 ? -24.507 8.912 44.675 1.00 94.81 197 SER A C 1
ATOM 1434 O O . SER A 1 197 ? -23.913 9.334 43.680 1.00 94.81 197 SER A O 1
ATOM 1436 N N . LYS A 1 198 ? -24.401 7.634 45.062 1.00 94.44 198 LYS A N 1
ATOM 1437 C CA . LYS A 1 198 ? -23.621 6.633 44.319 1.00 94.44 198 LYS A CA 1
ATOM 1438 C C . LYS A 1 198 ? -24.258 6.273 42.975 1.00 94.44 198 LYS A C 1
ATOM 1440 O O . LYS A 1 198 ? -23.516 6.108 42.011 1.00 94.44 198 LYS A O 1
ATOM 1445 N N . ALA A 1 199 ? -25.585 6.189 42.893 1.00 94.12 199 ALA A N 1
ATOM 1446 C CA . ALA A 1 199 ? -26.297 5.959 41.637 1.00 94.12 199 ALA A CA 1
ATOM 1447 C C . ALA A 1 199 ? -26.122 7.136 40.661 1.00 94.12 199 ALA A C 1
ATOM 1449 O O . ALA A 1 199 ? -25.838 6.912 39.487 1.00 94.12 199 ALA A O 1
ATOM 1450 N N . ASP A 1 200 ? -26.199 8.380 41.148 1.00 92.62 200 ASP A N 1
ATOM 1451 C CA . ASP A 1 200 ? -25.949 9.581 40.339 1.00 92.62 200 ASP A CA 1
ATOM 1452 C C . ASP A 1 200 ? -24.514 9.611 39.790 1.00 92.62 200 ASP A C 1
ATOM 1454 O O . ASP A 1 200 ? -24.311 9.799 38.590 1.00 92.62 200 ASP A O 1
ATOM 1458 N N . SER A 1 201 ? -23.517 9.340 40.640 1.00 94.75 201 SER A N 1
ATOM 1459 C CA . SER A 1 201 ? -22.116 9.242 40.208 1.00 94.75 201 SER A CA 1
ATOM 1460 C C . SER A 1 201 ? -21.897 8.095 39.211 1.00 94.75 201 SER A C 1
ATOM 1462 O O . SER A 1 201 ? -21.191 8.264 38.217 1.00 94.75 201 SER A O 1
ATOM 1464 N N . GLY A 1 202 ? -22.538 6.941 39.429 1.00 94.75 202 GLY A N 1
ATOM 1465 C CA . GLY A 1 202 ? -22.505 5.813 38.497 1.00 94.75 202 GLY A CA 1
ATOM 1466 C C . GLY A 1 202 ? -23.104 6.164 37.136 1.00 94.75 202 GLY A C 1
ATOM 1467 O O . GLY A 1 202 ? -22.528 5.817 36.105 1.00 94.75 202 GLY A O 1
ATOM 1468 N N . ASN A 1 203 ? -24.213 6.905 37.116 1.00 93.00 203 ASN A N 1
ATOM 1469 C CA . ASN A 1 203 ? -24.831 7.391 35.888 1.00 93.00 203 ASN A CA 1
ATOM 1470 C C . ASN A 1 203 ? -23.904 8.350 35.122 1.00 93.00 203 ASN A C 1
ATOM 1472 O O . ASN A 1 203 ? -23.736 8.203 33.914 1.00 93.00 203 ASN A O 1
ATOM 1476 N N . GLU A 1 204 ? -23.249 9.284 35.815 1.00 93.62 204 GLU A N 1
ATOM 1477 C CA . GLU A 1 204 ? -22.301 10.217 35.193 1.00 93.62 204 GLU A CA 1
ATOM 1478 C C . GLU A 1 204 ? -21.117 9.488 34.534 1.00 93.62 204 GLU A C 1
ATOM 1480 O O . GLU A 1 204 ? -20.812 9.734 33.365 1.00 93.62 204 GLU A O 1
ATOM 1485 N N . ILE A 1 205 ? -20.507 8.525 35.236 1.00 94.94 205 ILE A N 1
ATOM 1486 C CA . ILE A 1 205 ? -19.423 7.688 34.691 1.00 94.94 205 ILE A CA 1
ATOM 1487 C C . ILE A 1 205 ? -19.914 6.893 33.475 1.00 94.94 205 ILE A C 1
ATOM 1489 O O . ILE A 1 205 ? -19.236 6.819 32.452 1.00 94.94 205 ILE A O 1
ATOM 1493 N N . THR A 1 206 ? -21.116 6.326 33.562 1.00 94.06 206 THR A N 1
ATOM 1494 C CA . THR A 1 206 ? -21.724 5.533 32.485 1.00 94.06 206 THR A CA 1
ATOM 1495 C C . THR A 1 206 ? -21.931 6.378 31.223 1.00 94.06 206 THR A C 1
ATOM 1497 O O . THR A 1 206 ? -21.615 5.924 30.122 1.00 94.06 206 THR A O 1
ATOM 1500 N N . VAL A 1 207 ? -22.386 7.627 31.368 1.00 91.81 207 VAL A N 1
ATOM 1501 C CA . VAL A 1 207 ? -22.528 8.581 30.255 1.00 91.81 207 VAL A CA 1
ATOM 1502 C C . VAL A 1 207 ? -21.170 8.934 29.642 1.00 91.81 207 VAL A C 1
ATOM 1504 O O . VAL A 1 207 ? -21.049 8.976 28.417 1.00 91.81 207 VAL A O 1
ATOM 1507 N N . GLN A 1 208 ? -20.137 9.149 30.462 1.00 94.88 208 GLN A N 1
ATOM 1508 C CA . GLN A 1 208 ? -18.784 9.417 29.963 1.00 94.88 208 GLN A CA 1
ATOM 1509 C C . GLN A 1 208 ? -18.231 8.231 29.162 1.00 94.88 208 GLN A C 1
ATOM 1511 O O . GLN A 1 208 ? -17.746 8.423 28.049 1.00 94.88 208 GLN A O 1
ATOM 1516 N N . VAL A 1 209 ? -18.375 7.004 29.670 1.00 95.38 209 VAL A N 1
ATOM 1517 C CA . VAL A 1 209 ? -17.951 5.783 28.965 1.00 95.38 209 VAL A CA 1
ATOM 1518 C C . VAL A 1 209 ? -18.729 5.597 27.658 1.00 95.38 209 VAL A C 1
ATOM 1520 O O . VAL A 1 209 ? -18.133 5.258 26.637 1.00 95.38 209 VAL A O 1
ATOM 1523 N N . ALA A 1 210 ? -20.039 5.864 27.652 1.00 92.81 210 ALA A N 1
ATOM 1524 C CA . ALA A 1 210 ? -20.848 5.807 26.436 1.00 92.81 210 ALA A CA 1
ATOM 1525 C C . ALA A 1 210 ? -20.343 6.786 25.362 1.00 92.81 210 ALA A C 1
ATOM 1527 O O . ALA A 1 210 ? -20.271 6.421 24.190 1.00 92.81 210 ALA A O 1
ATOM 1528 N N . LYS A 1 211 ? -19.938 7.999 25.762 1.00 93.75 211 LYS A N 1
ATOM 1529 C CA . LYS A 1 211 ? -19.319 8.975 24.856 1.00 93.75 211 LYS A CA 1
ATOM 1530 C C . LYS A 1 211 ? -17.970 8.483 24.321 1.00 93.75 211 LYS A C 1
ATOM 1532 O O . LYS A 1 211 ? -17.743 8.549 23.120 1.00 93.75 211 LYS A O 1
ATOM 1537 N N . SER A 1 212 ? -17.104 7.935 25.175 1.00 96.25 212 SER A N 1
ATOM 1538 C CA . SER A 1 212 ? -15.817 7.379 24.732 1.00 96.25 212 SER A CA 1
ATOM 1539 C C . SER A 1 212 ? -15.983 6.232 23.732 1.00 96.25 212 SER A C 1
ATOM 1541 O O . SER A 1 212 ? -15.195 6.119 22.798 1.00 96.25 212 SER A O 1
ATOM 1543 N N . LEU A 1 213 ? -17.016 5.397 23.883 1.00 95.75 213 LEU A N 1
ATOM 1544 C CA . LEU A 1 213 ? -17.330 4.357 22.899 1.00 95.75 213 LEU A CA 1
ATOM 1545 C C . LEU A 1 213 ? -17.775 4.938 21.549 1.00 95.75 213 LEU A C 1
ATOM 1547 O O . LEU A 1 213 ? -17.426 4.370 20.518 1.00 95.75 213 LEU A O 1
ATOM 1551 N N . ASP A 1 214 ? -18.499 6.059 21.534 1.00 93.81 214 ASP A N 1
ATOM 1552 C CA . ASP A 1 214 ? -18.896 6.753 20.298 1.00 93.81 214 ASP A CA 1
ATOM 1553 C C . ASP A 1 214 ? -17.684 7.355 19.559 1.00 93.81 214 ASP A C 1
ATOM 1555 O O . ASP A 1 214 ? -17.533 7.199 18.341 1.00 93.81 214 ASP A O 1
ATOM 1559 N N . ASP A 1 215 ? -16.750 7.946 20.312 1.00 96.12 215 ASP A N 1
ATOM 1560 C CA . ASP A 1 215 ? -15.475 8.437 19.776 1.00 96.12 215 ASP A CA 1
ATOM 1561 C C . ASP A 1 215 ? -14.644 7.280 19.182 1.00 96.12 215 ASP A C 1
ATOM 1563 O O . ASP A 1 215 ? -14.123 7.384 18.066 1.00 96.12 215 ASP A O 1
ATOM 1567 N N . ILE A 1 216 ? -14.580 6.134 19.877 1.00 96.88 216 ILE A N 1
ATOM 1568 C CA . ILE A 1 216 ? -13.925 4.914 19.375 1.00 96.88 216 ILE A CA 1
ATOM 1569 C C . ILE A 1 216 ? -14.621 4.405 18.107 1.00 96.88 216 ILE A C 1
ATOM 1571 O O . ILE A 1 216 ? -13.937 4.079 17.137 1.00 96.88 216 ILE A O 1
ATOM 1575 N N . ALA A 1 217 ? -15.956 4.362 18.067 1.00 95.50 217 ALA A N 1
ATOM 1576 C CA . ALA A 1 217 ? -16.709 3.924 16.889 1.00 95.50 217 ALA A CA 1
ATOM 1577 C C . ALA A 1 217 ? -16.386 4.788 15.661 1.00 95.50 217 ALA A C 1
ATOM 1579 O O . ALA A 1 217 ? -16.194 4.271 14.555 1.00 95.50 217 ALA A O 1
ATOM 1580 N N . THR A 1 218 ? -16.268 6.102 15.865 1.00 96.00 218 THR A N 1
ATOM 1581 C CA . THR A 1 218 ? -15.864 7.055 14.828 1.00 96.00 218 THR A CA 1
ATOM 1582 C C . THR A 1 218 ? -14.431 6.795 14.355 1.00 96.00 218 THR A C 1
ATOM 1584 O O . THR A 1 218 ? -14.180 6.756 13.147 1.00 96.00 218 THR A O 1
ATOM 1587 N N . GLY A 1 219 ? -13.498 6.558 15.283 1.00 97.50 219 GLY A N 1
ATOM 1588 C CA . GLY A 1 219 ? -12.106 6.223 14.972 1.00 97.50 219 GLY A CA 1
ATOM 1589 C C . GLY A 1 219 ? -11.965 4.922 14.178 1.00 97.50 219 GLY A C 1
ATOM 1590 O O . GLY A 1 219 ? -11.296 4.900 13.146 1.00 97.50 219 GLY A O 1
ATOM 1591 N N . VAL A 1 220 ? -12.658 3.862 14.604 1.00 97.31 220 VAL A N 1
ATOM 1592 C CA . VAL A 1 220 ? -12.679 2.557 13.923 1.00 97.31 220 VAL A CA 1
ATOM 1593 C C . VAL A 1 220 ? -13.247 2.683 12.512 1.00 97.31 220 VAL A C 1
ATOM 1595 O O . VAL A 1 220 ? -12.680 2.130 11.572 1.00 97.31 220 VAL A O 1
ATOM 1598 N N . LYS A 1 221 ? -14.331 3.452 12.334 1.00 95.62 221 LYS A N 1
ATOM 1599 C CA . LYS A 1 221 ? -14.885 3.722 11.001 1.00 95.62 221 LYS A CA 1
ATOM 1600 C C . LYS A 1 221 ? -13.845 4.394 10.102 1.00 95.62 221 LYS A C 1
ATOM 1602 O O . LYS A 1 221 ? -13.597 3.911 9.004 1.00 95.62 221 LYS A O 1
ATOM 1607 N N . LYS A 1 222 ? -13.207 5.465 10.581 1.00 97.31 222 LYS A N 1
ATOM 1608 C CA . LYS A 1 222 ? -12.191 6.194 9.810 1.00 97.31 222 LYS A CA 1
ATOM 1609 C C . LYS A 1 222 ? -11.003 5.300 9.440 1.00 97.31 222 LYS A C 1
ATOM 1611 O O . LYS A 1 222 ? -10.525 5.371 8.314 1.00 97.31 222 LYS A O 1
ATOM 1616 N N . ALA A 1 223 ? -10.544 4.450 10.358 1.00 97.75 223 ALA A N 1
ATOM 1617 C CA . ALA A 1 223 ? -9.482 3.484 10.083 1.00 97.75 223 ALA A CA 1
ATOM 1618 C C . ALA A 1 223 ? -9.896 2.454 9.016 1.00 97.75 223 ALA A C 1
ATOM 1620 O O . ALA A 1 223 ? -9.108 2.146 8.126 1.00 97.75 223 ALA A O 1
ATOM 1621 N N . GLY A 1 224 ? -11.138 1.961 9.069 1.00 96.94 224 GLY A N 1
ATOM 1622 C CA . GLY A 1 224 ? -11.685 1.049 8.061 1.00 96.94 224 GLY A CA 1
ATOM 1623 C C . GLY A 1 224 ? -11.811 1.683 6.672 1.00 96.94 224 GLY A C 1
ATOM 1624 O O . GLY A 1 224 ? -11.477 1.030 5.681 1.00 96.94 224 GLY A O 1
ATOM 1625 N N . ASP A 1 225 ? -12.235 2.949 6.611 1.00 96.12 225 ASP A N 1
ATOM 1626 C CA . ASP A 1 225 ? -12.336 3.728 5.370 1.00 96.12 225 ASP A CA 1
ATOM 1627 C C . ASP A 1 225 ? -10.940 3.963 4.754 1.00 96.12 225 ASP A C 1
ATOM 1629 O O . ASP A 1 225 ? -10.742 3.715 3.566 1.00 96.12 225 ASP A O 1
ATOM 1633 N N . LEU A 1 226 ? -9.944 4.346 5.568 1.00 97.69 226 LEU A N 1
ATOM 1634 C CA . LEU A 1 226 ? -8.551 4.505 5.121 1.00 97.69 226 LEU A CA 1
ATOM 1635 C C . LEU A 1 226 ? -7.952 3.188 4.615 1.00 97.69 226 LEU A C 1
ATOM 1637 O O . LEU A 1 226 ? -7.263 3.169 3.600 1.00 97.69 226 LEU A O 1
ATOM 1641 N N . ALA A 1 227 ? -8.227 2.070 5.290 1.00 97.81 227 ALA A N 1
ATOM 1642 C CA . ALA A 1 227 ? -7.772 0.761 4.831 1.00 97.81 227 ALA A CA 1
ATOM 1643 C C . ALA A 1 227 ? -8.387 0.392 3.468 1.00 97.81 227 ALA A C 1
ATOM 1645 O O . ALA A 1 227 ? -7.687 -0.113 2.592 1.00 97.81 227 ALA A O 1
ATOM 1646 N N . ALA A 1 228 ? -9.670 0.691 3.248 1.00 96.19 228 ALA A N 1
ATOM 1647 C CA . ALA A 1 228 ? -10.310 0.479 1.950 1.00 96.19 228 ALA A CA 1
ATOM 1648 C C . ALA A 1 228 ? -9.691 1.356 0.843 1.00 96.19 228 ALA A C 1
ATOM 1650 O O . ALA A 1 228 ? -9.486 0.881 -0.274 1.00 96.19 228 ALA A O 1
ATOM 1651 N N . GLU A 1 229 ? -9.337 2.605 1.157 1.00 97.50 229 GLU A N 1
ATOM 1652 C CA . GLU A 1 229 ? -8.638 3.505 0.232 1.00 97.50 229 GLU A CA 1
ATOM 1653 C C . GLU A 1 229 ? -7.243 2.975 -0.135 1.00 97.50 229 GLU A C 1
ATOM 1655 O O . GLU A 1 229 ? -6.905 2.905 -1.317 1.00 97.50 229 GLU A O 1
ATOM 1660 N N . VAL A 1 230 ? -6.461 2.501 0.845 1.00 97.75 230 VAL A N 1
ATOM 1661 C CA . VAL A 1 230 ? -5.150 1.875 0.590 1.00 97.75 230 VAL A CA 1
ATOM 1662 C C . VAL A 1 230 ? -5.295 0.615 -0.263 1.00 97.75 230 VAL A C 1
ATOM 1664 O O . VAL A 1 230 ? -4.479 0.388 -1.158 1.00 97.75 230 VAL A O 1
ATOM 1667 N N . ALA A 1 231 ? -6.326 -0.204 -0.029 1.00 96.50 231 ALA A N 1
ATOM 1668 C CA . ALA A 1 231 ? -6.583 -1.387 -0.847 1.00 96.50 231 ALA A CA 1
ATOM 1669 C C . ALA A 1 231 ? -6.880 -1.011 -2.308 1.00 96.50 231 ALA A C 1
ATOM 1671 O O . ALA A 1 231 ? -6.306 -1.604 -3.221 1.00 96.50 231 ALA A O 1
ATOM 1672 N N . ALA A 1 232 ? -7.722 0.001 -2.533 1.00 96.25 232 ALA A N 1
ATOM 1673 C CA . ALA A 1 232 ? -8.039 0.495 -3.871 1.00 96.25 232 ALA A CA 1
ATOM 1674 C C . ALA A 1 232 ? -6.803 1.079 -4.578 1.00 96.25 232 ALA A C 1
ATOM 1676 O O . ALA A 1 232 ? -6.511 0.695 -5.711 1.00 96.25 232 ALA A O 1
ATOM 1677 N N . ALA A 1 233 ? -6.033 1.925 -3.888 1.00 97.94 233 ALA A N 1
ATOM 1678 C CA . ALA A 1 233 ? -4.792 2.493 -4.412 1.00 97.94 233 ALA A CA 1
ATOM 1679 C C . ALA A 1 233 ? -3.756 1.406 -4.741 1.00 97.94 233 ALA A C 1
ATOM 1681 O O . ALA A 1 233 ? -3.064 1.488 -5.752 1.00 97.94 233 ALA A O 1
ATOM 1682 N N . SER A 1 234 ? -3.681 0.347 -3.931 1.00 97.88 234 SER A N 1
ATOM 1683 C CA . SER A 1 234 ? -2.799 -0.794 -4.199 1.00 97.88 234 SER A CA 1
ATOM 1684 C C . SER A 1 234 ? -3.228 -1.553 -5.462 1.00 97.88 234 SER A C 1
ATOM 1686 O O . SER A 1 234 ? -2.388 -1.942 -6.267 1.00 97.88 234 SER A O 1
ATOM 1688 N N . VAL A 1 235 ? -4.530 -1.727 -5.711 1.00 94.19 235 VAL A N 1
ATOM 1689 C CA . VAL A 1 235 ? -5.008 -2.332 -6.970 1.00 94.19 235 VAL A CA 1
ATOM 1690 C C . VAL A 1 235 ? -4.613 -1.482 -8.182 1.00 94.19 235 VAL A C 1
ATOM 1692 O O . VAL A 1 235 ? -4.171 -2.030 -9.192 1.00 94.19 235 VAL A O 1
ATOM 1695 N N . GLU A 1 236 ? -4.724 -0.158 -8.084 1.00 96.25 236 GLU A N 1
ATOM 1696 C CA . GLU A 1 236 ? -4.302 0.761 -9.147 1.00 96.25 236 GLU A CA 1
ATOM 1697 C C . GLU A 1 236 ? -2.781 0.723 -9.369 1.00 96.25 236 GLU A C 1
ATOM 1699 O O . GLU A 1 236 ? -2.321 0.628 -10.508 1.00 96.25 236 GLU A O 1
ATOM 1704 N N . GLN A 1 237 ? -1.988 0.684 -8.295 1.00 96.81 237 GLN A N 1
ATOM 1705 C CA . GLN A 1 237 ? -0.539 0.485 -8.378 1.00 96.81 237 GLN A CA 1
ATOM 1706 C C . GLN A 1 237 ? -0.184 -0.831 -9.078 1.00 96.81 237 GLN A C 1
ATOM 1708 O O . GLN A 1 237 ? 0.702 -0.838 -9.927 1.00 96.81 237 GLN A O 1
ATOM 1713 N N . ALA A 1 238 ? -0.888 -1.930 -8.785 1.00 93.44 238 ALA A N 1
ATOM 1714 C CA . ALA A 1 238 ? -0.633 -3.219 -9.428 1.00 93.44 238 ALA A CA 1
ATOM 1715 C C . ALA A 1 238 ? -0.885 -3.152 -10.944 1.00 93.44 238 ALA A C 1
ATOM 1717 O O . ALA A 1 238 ? -0.100 -3.682 -11.729 1.00 93.44 238 ALA A O 1
ATOM 1718 N N . GLN A 1 239 ? -1.939 -2.446 -11.364 1.00 93.88 239 GLN A N 1
ATOM 1719 C CA . GLN A 1 239 ? -2.198 -2.181 -12.782 1.00 93.88 239 GLN A CA 1
ATOM 1720 C C . GLN A 1 239 ? -1.098 -1.311 -13.404 1.00 93.88 239 GLN A C 1
ATOM 1722 O O . GLN A 1 239 ? -0.652 -1.592 -14.516 1.00 93.88 239 GLN A O 1
ATOM 1727 N N . GLY A 1 240 ? -0.627 -0.285 -12.690 1.00 96.81 240 GLY A N 1
ATOM 1728 C CA . GLY A 1 240 ? 0.498 0.548 -13.117 1.00 96.81 240 GLY A CA 1
ATOM 1729 C C . GLY A 1 240 ? 1.782 -0.261 -13.320 1.00 96.81 240 GLY A C 1
ATOM 1730 O O . GLY A 1 240 ? 2.438 -0.128 -14.352 1.00 96.81 240 GLY A O 1
ATOM 1731 N N . VAL A 1 241 ? 2.097 -1.166 -12.392 1.00 96.19 241 VAL A N 1
ATOM 1732 C CA . VAL A 1 241 ? 3.250 -2.074 -12.489 1.00 96.19 241 VAL A CA 1
ATOM 1733 C C . VAL A 1 241 ? 3.124 -3.009 -13.693 1.00 96.19 241 VAL A C 1
ATOM 1735 O O . VAL A 1 241 ? 4.106 -3.210 -14.403 1.00 96.19 241 VAL A O 1
ATOM 1738 N N . GLU A 1 242 ? 1.925 -3.518 -14.000 1.00 93.25 242 GLU A N 1
ATOM 1739 C CA . GLU A 1 242 ? 1.698 -4.332 -15.204 1.00 93.25 242 GLU A CA 1
ATOM 1740 C C . GLU A 1 242 ? 2.008 -3.550 -16.496 1.00 93.25 242 GLU A C 1
ATOM 1742 O O . GLU A 1 242 ? 2.585 -4.097 -17.439 1.00 93.25 242 GLU A O 1
ATOM 1747 N N . GLN A 1 243 ? 1.664 -2.259 -16.553 1.00 96.06 243 GLN A N 1
ATOM 1748 C CA . GLN A 1 243 ? 1.995 -1.409 -17.703 1.00 96.06 243 GLN A CA 1
ATOM 1749 C C . GLN A 1 243 ? 3.500 -1.153 -17.812 1.00 96.06 243 GLN A C 1
ATOM 1751 O O . GLN A 1 243 ? 4.053 -1.216 -18.910 1.00 96.06 243 GLN A O 1
ATOM 1756 N N . ILE A 1 244 ? 4.177 -0.921 -16.684 1.00 96.75 244 ILE A N 1
ATOM 1757 C CA . ILE A 1 244 ? 5.637 -0.772 -16.662 1.00 96.75 244 ILE A CA 1
ATOM 1758 C C . ILE A 1 244 ? 6.302 -2.071 -17.133 1.00 96.75 244 ILE A C 1
ATOM 1760 O O . ILE A 1 244 ? 7.198 -2.024 -17.969 1.00 96.75 244 ILE A O 1
ATOM 1764 N N . ASN A 1 245 ? 5.827 -3.234 -16.685 1.00 94.19 245 ASN A N 1
ATOM 1765 C CA . ASN A 1 245 ? 6.362 -4.529 -17.104 1.00 94.19 245 ASN A CA 1
ATOM 1766 C C . ASN A 1 245 ? 6.240 -4.750 -18.629 1.00 94.19 245 ASN A C 1
ATOM 1768 O O . ASN A 1 245 ? 7.191 -5.201 -19.274 1.00 94.19 245 ASN A O 1
ATOM 1772 N N . LYS A 1 246 ? 5.117 -4.338 -19.239 1.00 95.00 246 LYS A N 1
ATOM 1773 C CA . LYS A 1 246 ? 4.955 -4.337 -20.707 1.00 95.00 246 LYS A CA 1
ATOM 1774 C C . LYS A 1 246 ? 5.969 -3.425 -21.398 1.00 95.00 246 LYS A C 1
ATOM 1776 O O . LYS A 1 246 ? 6.557 -3.827 -22.400 1.00 95.00 246 LYS A O 1
ATOM 1781 N N . ALA A 1 247 ? 6.196 -2.226 -20.863 1.00 96.69 247 ALA A N 1
ATOM 1782 C CA . ALA A 1 247 ? 7.187 -1.298 -21.404 1.00 96.69 247 ALA A CA 1
ATOM 1783 C C . ALA A 1 247 ? 8.615 -1.861 -21.300 1.00 96.69 247 ALA A C 1
ATOM 1785 O O . ALA A 1 247 ? 9.366 -1.786 -22.268 1.00 96.69 247 ALA A O 1
ATOM 1786 N N . VAL A 1 248 ? 8.966 -2.495 -20.178 1.00 96.50 248 VAL A N 1
ATOM 1787 C CA . VAL A 1 248 ? 10.267 -3.158 -19.986 1.00 96.50 248 VAL A CA 1
ATOM 1788 C C . VAL A 1 248 ? 10.454 -4.313 -20.972 1.00 96.50 248 VAL A C 1
ATOM 1790 O O . VAL A 1 248 ? 11.509 -4.417 -21.588 1.00 96.50 248 VAL A O 1
ATOM 1793 N N . THR A 1 249 ? 9.415 -5.116 -21.216 1.00 94.81 249 THR A N 1
ATOM 1794 C CA . THR A 1 249 ? 9.447 -6.180 -22.241 1.00 94.81 249 THR A CA 1
ATOM 1795 C C . THR A 1 249 ? 9.693 -5.612 -23.645 1.00 94.81 249 THR A C 1
ATOM 1797 O O . THR A 1 249 ? 10.419 -6.191 -24.451 1.00 94.81 249 THR A O 1
ATOM 1800 N N . GLN A 1 250 ? 9.105 -4.455 -23.960 1.00 96.69 250 GLN A N 1
ATOM 1801 C CA . GLN A 1 250 ? 9.363 -3.775 -25.228 1.00 96.69 250 GLN A CA 1
ATOM 1802 C C . GLN A 1 250 ? 10.794 -3.221 -25.299 1.00 96.69 250 GLN A C 1
ATOM 1804 O O . GLN A 1 250 ? 11.421 -3.314 -26.355 1.00 96.69 250 GLN A O 1
ATOM 1809 N N . MET A 1 251 ? 11.319 -2.668 -24.201 1.00 97.00 251 MET A N 1
ATOM 1810 C CA . MET A 1 251 ? 12.712 -2.216 -24.127 1.00 97.00 251 MET A CA 1
ATOM 1811 C C . MET A 1 251 ? 13.680 -3.378 -24.343 1.00 97.00 251 MET A C 1
ATOM 1813 O O . MET A 1 251 ? 14.589 -3.226 -25.147 1.00 97.00 251 MET A O 1
ATOM 1817 N N . ASP A 1 252 ? 13.437 -4.541 -23.731 1.00 96.88 252 ASP A N 1
ATOM 1818 C CA . ASP A 1 252 ? 14.238 -5.755 -23.939 1.00 96.88 252 ASP A CA 1
ATOM 1819 C C . ASP A 1 252 ? 14.305 -6.139 -25.427 1.00 96.88 252 ASP A C 1
ATOM 1821 O O . ASP A 1 252 ? 15.384 -6.314 -25.993 1.00 96.88 252 ASP A O 1
ATOM 1825 N N . SER A 1 253 ? 13.156 -6.153 -26.112 1.00 96.56 253 SER A N 1
ATOM 1826 C CA . SER A 1 253 ? 13.109 -6.441 -27.550 1.00 96.56 253 SER A CA 1
ATOM 1827 C C . SER A 1 253 ? 13.912 -5.440 -28.389 1.00 96.56 253 SER A C 1
ATOM 1829 O O . SER A 1 253 ? 14.533 -5.840 -29.375 1.00 96.56 253 SER A O 1
ATOM 1831 N N . VAL A 1 254 ? 13.887 -4.150 -28.041 1.00 97.69 254 VAL A N 1
ATOM 1832 C CA . VAL 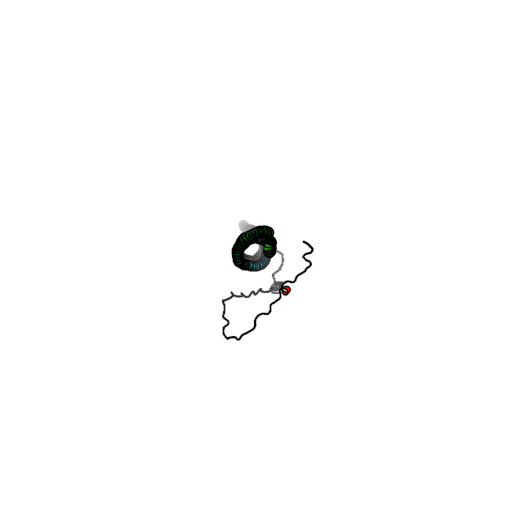A 1 254 ? 14.666 -3.117 -28.744 1.00 97.69 254 VAL A CA 1
ATOM 1833 C C . VAL A 1 254 ? 16.154 -3.259 -28.435 1.00 97.69 254 VAL A C 1
ATOM 1835 O O . VAL A 1 254 ? 16.974 -3.157 -29.341 1.00 97.69 254 VAL A O 1
ATOM 1838 N N . THR A 1 255 ? 16.515 -3.543 -27.186 1.00 97.31 255 THR A N 1
ATOM 1839 C CA . THR A 1 255 ? 17.899 -3.775 -26.768 1.00 97.31 255 THR A CA 1
ATOM 1840 C C . THR A 1 255 ? 18.505 -4.977 -27.494 1.00 97.31 255 THR A C 1
ATOM 1842 O O . THR A 1 255 ? 19.605 -4.869 -28.034 1.00 97.31 255 THR A O 1
ATOM 1845 N N . GLN A 1 256 ? 17.768 -6.084 -27.617 1.00 95.56 256 GLN A N 1
ATOM 1846 C CA . GLN A 1 256 ? 18.202 -7.244 -28.402 1.00 95.56 256 GLN A CA 1
ATOM 1847 C C . GLN A 1 256 ? 18.350 -6.917 -29.893 1.00 95.56 256 GLN A C 1
ATOM 1849 O O . GLN A 1 256 ? 19.325 -7.330 -30.519 1.00 95.56 256 GLN A O 1
ATOM 1854 N N . ALA A 1 257 ? 17.421 -6.143 -30.465 1.00 96.81 257 ALA A N 1
ATOM 1855 C CA . ALA A 1 257 ? 17.526 -5.698 -31.853 1.00 96.81 257 ALA A CA 1
ATOM 1856 C C . ALA A 1 257 ? 18.744 -4.786 -32.073 1.00 96.81 257 ALA A C 1
ATOM 1858 O O . ALA A 1 257 ? 19.430 -4.918 -33.081 1.00 96.81 257 ALA A O 1
ATOM 1859 N N . ASN A 1 258 ? 19.053 -3.899 -31.125 1.00 96.44 258 ASN A N 1
ATOM 1860 C CA . ASN A 1 258 ? 20.238 -3.046 -31.186 1.00 96.44 258 ASN A CA 1
ATOM 1861 C C . ASN A 1 258 ? 21.529 -3.868 -31.140 1.00 96.44 258 ASN A C 1
ATOM 1863 O O . ASN A 1 258 ? 22.429 -3.596 -31.929 1.00 96.44 258 ASN A O 1
ATOM 1867 N N . ALA A 1 259 ? 21.604 -4.882 -30.272 1.00 95.94 259 ALA A N 1
ATOM 1868 C CA . ALA A 1 259 ? 22.747 -5.791 -30.217 1.00 95.94 259 ALA A CA 1
ATOM 1869 C C . ALA A 1 259 ? 22.936 -6.542 -31.547 1.00 95.94 259 ALA A C 1
ATOM 1871 O O . ALA A 1 259 ? 24.033 -6.545 -32.099 1.00 95.94 259 ALA A O 1
ATOM 1872 N N . ALA A 1 260 ? 21.859 -7.105 -32.107 1.00 96.00 260 ALA A N 1
ATOM 1873 C CA . ALA A 1 260 ? 21.907 -7.806 -33.390 1.00 96.00 260 ALA A CA 1
ATOM 1874 C C . ALA A 1 260 ? 22.317 -6.877 -34.548 1.00 96.00 260 ALA A C 1
ATOM 1876 O O . ALA A 1 260 ? 23.219 -7.202 -35.317 1.00 96.00 260 ALA A O 1
ATOM 1877 N N . ASN A 1 261 ? 21.713 -5.688 -34.637 1.00 97.25 261 ASN A N 1
ATOM 1878 C CA . ASN A 1 261 ? 22.050 -4.696 -35.660 1.00 97.25 261 ASN A CA 1
ATOM 1879 C C . ASN A 1 261 ? 23.506 -4.224 -35.542 1.00 97.25 261 ASN A C 1
ATOM 1881 O O . ASN A 1 261 ? 24.150 -3.952 -36.551 1.00 97.25 261 ASN A O 1
ATOM 1885 N N . ALA A 1 262 ? 24.023 -4.115 -34.318 1.00 98.00 262 ALA A N 1
ATOM 1886 C CA . ALA A 1 262 ? 25.407 -3.753 -34.061 1.00 98.00 262 ALA A CA 1
ATOM 1887 C C . ALA A 1 262 ? 26.381 -4.857 -34.512 1.00 98.00 262 ALA A C 1
ATOM 1889 O O . ALA A 1 262 ? 27.370 -4.561 -35.180 1.00 98.00 262 ALA A O 1
ATOM 1890 N N . GLU A 1 263 ? 26.088 -6.129 -34.233 1.00 94.81 263 GLU A N 1
ATOM 1891 C CA . GLU A 1 263 ? 26.888 -7.256 -34.738 1.00 94.81 263 GLU A CA 1
ATOM 1892 C C . GLU A 1 263 ? 26.880 -7.332 -36.277 1.00 94.81 263 GLU A C 1
ATOM 1894 O O . GLU A 1 263 ? 27.927 -7.538 -36.904 1.00 94.81 263 GLU A O 1
ATOM 1899 N N . GLU A 1 264 ? 25.719 -7.116 -36.903 1.00 96.94 264 GLU A N 1
ATOM 1900 C CA . GLU A 1 264 ? 25.594 -7.061 -38.364 1.00 96.94 264 GLU A CA 1
ATOM 1901 C C . GLU A 1 264 ? 26.374 -5.878 -38.958 1.00 96.94 264 GLU A C 1
ATOM 1903 O O . GLU A 1 264 ? 27.103 -6.050 -39.937 1.00 96.94 264 GLU A O 1
ATOM 1908 N N . ALA A 1 265 ? 26.282 -4.688 -38.353 1.00 96.88 265 ALA A N 1
ATOM 1909 C CA . ALA A 1 265 ? 26.996 -3.493 -38.801 1.00 96.88 265 ALA A CA 1
ATOM 1910 C C . ALA A 1 265 ? 28.518 -3.627 -38.656 1.00 96.88 265 ALA A C 1
ATOM 1912 O O . ALA A 1 265 ? 29.252 -3.211 -39.557 1.00 96.88 265 ALA A O 1
ATOM 1913 N N . ALA A 1 266 ? 29.002 -4.243 -37.572 1.00 95.69 266 ALA A N 1
ATOM 1914 C CA . ALA A 1 266 ? 30.417 -4.563 -37.405 1.00 95.69 266 ALA A CA 1
ATOM 1915 C C . ALA A 1 266 ? 30.898 -5.513 -38.513 1.00 95.69 266 ALA A C 1
ATOM 1917 O O . ALA A 1 266 ? 31.874 -5.217 -39.199 1.00 95.69 266 ALA A O 1
ATOM 1918 N N . SER A 1 267 ? 30.147 -6.588 -38.771 1.00 95.69 267 SER A N 1
ATOM 1919 C CA . SER A 1 267 ? 30.470 -7.566 -39.820 1.00 95.69 267 SER A CA 1
ATOM 1920 C C . SER A 1 267 ? 30.489 -6.940 -41.221 1.00 95.69 267 SER A C 1
ATOM 1922 O O . SER A 1 267 ? 31.411 -7.174 -42.002 1.00 95.69 267 SER A O 1
ATOM 1924 N N . ALA A 1 268 ? 29.500 -6.099 -41.540 1.00 96.88 268 ALA A N 1
ATOM 1925 C CA . ALA A 1 268 ? 29.441 -5.384 -42.815 1.00 96.88 268 ALA A CA 1
ATOM 1926 C C . ALA A 1 268 ? 30.599 -4.383 -42.966 1.00 96.88 268 ALA A C 1
ATOM 1928 O O . ALA A 1 268 ? 31.137 -4.204 -44.058 1.00 96.88 268 ALA A O 1
ATOM 1929 N N . SER A 1 269 ? 31.016 -3.753 -41.868 1.00 97.81 269 SER A N 1
ATOM 1930 C CA . SER A 1 269 ? 32.156 -2.835 -41.852 1.00 97.81 269 SER A CA 1
ATOM 1931 C C . SER A 1 269 ? 33.485 -3.558 -42.078 1.00 97.81 269 SER A C 1
ATOM 1933 O O . SER A 1 269 ? 34.331 -3.069 -42.826 1.00 97.81 269 SER A O 1
ATOM 1935 N N . GLU A 1 270 ? 33.672 -4.745 -41.498 1.00 94.88 270 GLU A N 1
ATOM 1936 C CA . GLU A 1 270 ? 34.839 -5.586 -41.790 1.00 94.88 270 GLU A CA 1
ATOM 1937 C C . GLU A 1 270 ? 34.895 -5.972 -43.278 1.00 94.88 270 GLU A C 1
ATOM 1939 O O . GLU A 1 270 ? 35.960 -5.900 -43.897 1.00 94.88 270 GLU A O 1
ATOM 1944 N N . GLU A 1 271 ? 33.751 -6.306 -43.884 1.00 96.75 271 GLU A N 1
ATOM 1945 C CA . GLU A 1 271 ? 33.669 -6.605 -45.317 1.00 96.75 271 GLU A CA 1
ATOM 1946 C C . GLU A 1 271 ? 34.010 -5.381 -46.182 1.00 96.75 271 GLU A C 1
ATOM 1948 O O . GLU A 1 271 ? 34.821 -5.490 -47.103 1.00 96.75 271 GLU A O 1
ATOM 1953 N N . LEU A 1 272 ? 33.463 -4.201 -45.869 1.00 96.75 272 LEU A N 1
ATOM 1954 C CA . LEU A 1 272 ? 33.787 -2.954 -46.576 1.00 96.75 272 LEU A CA 1
ATOM 1955 C C . LEU A 1 272 ? 35.275 -2.599 -46.469 1.00 96.75 272 LEU A C 1
ATOM 1957 O O . LEU A 1 272 ? 35.889 -2.201 -47.461 1.00 96.75 272 LEU A O 1
ATOM 1961 N N . SER A 1 273 ? 35.867 -2.795 -45.289 1.00 96.19 273 SER A N 1
ATOM 1962 C CA . SER A 1 273 ? 37.297 -2.590 -45.052 1.00 96.19 273 SER A CA 1
ATOM 1963 C C . SER A 1 273 ? 38.155 -3.517 -45.921 1.00 96.19 273 SER A C 1
ATOM 1965 O O . SER A 1 273 ? 39.095 -3.055 -46.573 1.00 96.19 273 SER A O 1
ATOM 1967 N N . ALA A 1 274 ? 37.786 -4.800 -46.013 1.00 95.25 274 ALA A N 1
ATOM 1968 C CA . ALA A 1 274 ? 38.466 -5.772 -46.867 1.00 95.25 274 ALA A CA 1
ATOM 1969 C C . ALA A 1 274 ? 38.311 -5.451 -48.366 1.00 95.25 274 ALA A C 1
ATOM 1971 O O . ALA A 1 274 ? 39.266 -5.578 -49.132 1.00 95.25 274 ALA A O 1
ATOM 1972 N N . GLN A 1 275 ? 37.129 -5.001 -48.803 1.00 95.56 275 GLN A N 1
ATOM 1973 C CA . GLN A 1 275 ? 36.897 -4.586 -50.193 1.00 95.56 275 GLN A CA 1
ATOM 1974 C C . GLN A 1 275 ? 37.717 -3.344 -50.569 1.00 95.56 275 GLN A C 1
ATOM 1976 O O . GLN A 1 275 ? 38.250 -3.272 -51.677 1.00 95.56 275 GLN A O 1
ATOM 1981 N N . ALA A 1 276 ? 37.860 -2.387 -49.649 1.00 96.56 276 ALA A N 1
ATOM 1982 C CA . ALA A 1 276 ? 38.710 -1.216 -49.842 1.00 96.56 276 ALA A CA 1
ATOM 1983 C C . ALA A 1 276 ? 40.197 -1.593 -49.972 1.00 96.56 276 ALA A C 1
ATOM 1985 O O . ALA A 1 276 ? 40.889 -1.085 -50.856 1.00 96.56 276 ALA A O 1
ATOM 1986 N N . GLU A 1 277 ? 40.678 -2.534 -49.155 1.00 94.69 277 GLU A N 1
ATOM 1987 C CA . GLU A 1 277 ? 42.049 -3.052 -49.250 1.00 94.69 277 GLU A CA 1
ATOM 1988 C C . GLU A 1 277 ? 42.294 -3.777 -50.587 1.00 94.69 277 GLU A C 1
ATOM 1990 O O . GLU A 1 277 ? 43.309 -3.549 -51.251 1.00 94.69 277 GLU A O 1
ATOM 1995 N N . LEU A 1 278 ? 41.329 -4.587 -51.041 1.00 95.62 278 LEU A N 1
ATOM 1996 C CA . LEU A 1 278 ? 41.376 -5.240 -52.354 1.00 95.62 278 LEU A CA 1
ATOM 1997 C C . LEU A 1 278 ? 41.404 -4.229 -53.509 1.00 95.62 278 LEU A C 1
ATOM 1999 O O . LEU A 1 278 ? 42.188 -4.394 -54.447 1.00 95.62 278 LEU A O 1
ATOM 2003 N N . LEU A 1 279 ? 40.583 -3.176 -53.445 1.00 94.62 279 LEU A N 1
ATOM 2004 C CA . LEU A 1 279 ? 40.587 -2.095 -54.434 1.00 94.62 279 LEU A CA 1
ATOM 2005 C C . LEU A 1 279 ? 41.947 -1.405 -54.496 1.00 94.62 279 LEU A C 1
ATOM 2007 O O . LEU A 1 279 ? 42.492 -1.263 -55.590 1.00 94.62 279 LEU A O 1
ATOM 2011 N N . ASN A 1 280 ? 42.530 -1.054 -53.348 1.00 92.56 280 ASN A N 1
ATOM 2012 C CA . ASN A 1 280 ? 43.860 -0.451 -53.292 1.00 92.56 280 ASN A CA 1
ATOM 2013 C C . ASN A 1 280 ? 44.920 -1.378 -53.928 1.00 92.56 280 ASN A C 1
ATOM 2015 O O . ASN A 1 280 ? 45.737 -0.939 -54.740 1.00 92.56 280 ASN A O 1
ATOM 2019 N N . GLY A 1 281 ? 44.842 -2.689 -53.671 1.00 92.06 281 GLY A N 1
ATOM 2020 C CA . GLY A 1 281 ? 45.679 -3.692 -54.338 1.00 92.06 281 GLY A CA 1
ATOM 2021 C C . GLY A 1 281 ? 45.534 -3.700 -55.868 1.00 92.06 281 GLY A C 1
ATOM 2022 O O . GLY A 1 281 ? 46.537 -3.743 -56.588 1.00 92.06 281 GLY A O 1
ATOM 2023 N N . HIS A 1 282 ? 44.306 -3.597 -56.387 1.00 92.94 282 HIS A N 1
ATOM 2024 C CA . HIS A 1 282 ? 44.061 -3.481 -57.829 1.00 92.94 282 HIS A CA 1
ATOM 2025 C C . HIS A 1 282 ? 44.624 -2.178 -58.418 1.00 92.94 282 HIS A C 1
ATOM 2027 O O . HIS A 1 282 ? 45.200 -2.210 -59.509 1.00 92.94 282 HIS A O 1
ATOM 2033 N N . VAL A 1 283 ? 44.511 -1.047 -57.707 1.00 92.69 283 VAL A N 1
ATOM 2034 C CA . VAL A 1 283 ? 45.095 0.234 -58.146 1.00 92.69 283 VAL A CA 1
ATOM 2035 C C . VAL A 1 283 ? 46.616 0.146 -58.220 1.00 92.69 283 VAL A C 1
ATOM 2037 O O . VAL A 1 283 ? 47.205 0.553 -59.221 1.00 92.69 283 VAL A O 1
ATOM 2040 N N . GLN A 1 284 ? 47.262 -0.451 -57.216 1.00 88.81 284 GLN A N 1
ATOM 2041 C CA . GLN A 1 284 ? 48.715 -0.644 -57.205 1.00 88.81 284 GLN A CA 1
ATOM 2042 C C . GLN A 1 284 ? 49.187 -1.526 -58.368 1.00 88.81 284 GLN A C 1
ATOM 2044 O O . GLN A 1 284 ? 50.169 -1.201 -59.042 1.00 88.81 284 GLN A O 1
ATOM 2049 N N . GLN A 1 285 ? 48.467 -2.614 -58.657 1.00 89.94 285 GLN A N 1
ATOM 2050 C CA . GLN A 1 285 ? 48.771 -3.474 -59.799 1.00 89.94 285 GLN A CA 1
ATOM 2051 C C . GLN A 1 285 ? 48.610 -2.729 -61.134 1.00 89.94 285 GLN A C 1
ATOM 2053 O O . GLN A 1 285 ? 49.459 -2.856 -62.019 1.00 89.94 285 GLN A O 1
ATOM 2058 N N . LEU A 1 286 ? 47.553 -1.925 -61.279 1.00 88.19 286 LEU A N 1
ATOM 2059 C CA . LEU A 1 286 ? 47.312 -1.116 -62.474 1.00 88.19 286 LEU A CA 1
ATOM 2060 C C . LEU A 1 286 ? 48.396 -0.043 -62.662 1.00 88.19 286 LEU A C 1
ATOM 2062 O O . LEU A 1 286 ? 48.898 0.138 -63.775 1.00 88.19 286 LEU A O 1
ATOM 2066 N N . ALA A 1 287 ? 48.817 0.610 -61.577 1.00 86.56 287 ALA A N 1
ATOM 2067 C CA . ALA A 1 287 ? 49.897 1.589 -61.588 1.00 86.56 287 ALA A CA 1
ATOM 2068 C C . ALA A 1 287 ? 51.223 0.965 -62.051 1.00 86.56 287 ALA A C 1
ATOM 2070 O O . ALA A 1 287 ? 51.919 1.555 -62.881 1.00 86.56 287 ALA A O 1
ATOM 2071 N N . ALA A 1 288 ? 51.537 -0.253 -61.596 1.00 86.31 288 ALA A N 1
ATOM 2072 C CA . ALA A 1 288 ? 52.729 -0.984 -62.023 1.00 86.31 288 ALA A CA 1
ATOM 2073 C C . ALA A 1 288 ? 52.730 -1.279 -63.536 1.00 86.31 288 ALA A C 1
ATOM 2075 O O . ALA A 1 288 ? 53.764 -1.131 -64.190 1.00 86.31 288 ALA A O 1
ATOM 2076 N N . VAL A 1 289 ? 51.572 -1.643 -64.102 1.00 86.12 289 VAL A N 1
ATOM 2077 C CA . VAL A 1 289 ? 51.411 -1.927 -65.540 1.00 86.12 289 VAL A CA 1
ATOM 2078 C C . VAL A 1 289 ? 51.527 -0.659 -66.395 1.00 86.12 289 VAL A C 1
ATOM 2080 O O . VAL A 1 289 ? 52.110 -0.707 -67.476 1.00 86.12 289 VAL A O 1
ATOM 2083 N N . ILE A 1 290 ? 50.984 0.472 -65.935 1.00 83.69 290 ILE A N 1
ATOM 2084 C CA . ILE A 1 290 ? 50.873 1.702 -66.741 1.00 83.69 290 ILE A CA 1
ATOM 2085 C C . ILE A 1 290 ? 52.116 2.587 -66.658 1.00 83.69 290 ILE A C 1
ATOM 2087 O O . ILE A 1 290 ? 52.519 3.168 -67.667 1.00 83.69 290 ILE A O 1
ATOM 2091 N N . PHE A 1 291 ? 52.724 2.706 -65.478 1.00 80.19 291 PHE A N 1
ATOM 2092 C CA . PHE A 1 291 ? 53.873 3.588 -65.261 1.00 80.19 291 PHE A CA 1
ATOM 2093 C C . PHE A 1 291 ? 55.223 2.870 -65.343 1.00 80.19 291 PHE A C 1
ATOM 2095 O O . PHE A 1 291 ? 56.257 3.524 -65.241 1.00 80.19 291 PHE A O 1
ATOM 2102 N N . GLY A 1 292 ? 55.225 1.553 -65.579 1.00 68.50 292 GLY A N 1
ATOM 2103 C CA . GLY A 1 292 ? 56.447 0.787 -65.816 1.00 68.50 292 GLY A CA 1
ATOM 2104 C C . GLY A 1 292 ? 57.366 0.764 -64.599 1.00 68.50 292 GLY A C 1
ATOM 2105 O O . GLY A 1 292 ? 58.537 1.123 -64.696 1.00 68.50 292 GLY A O 1
ATOM 2106 N N . GLY A 1 293 ? 56.834 0.366 -63.444 1.00 53.78 293 GLY A N 1
ATOM 2107 C CA . GLY A 1 293 ? 57.627 0.270 -62.223 1.00 53.78 293 GLY A CA 1
ATOM 2108 C C . GLY A 1 293 ? 58.719 -0.801 -62.319 1.00 53.78 293 GLY A C 1
ATOM 2109 O O . GLY A 1 293 ? 58.421 -1.993 -62.289 1.00 53.78 293 GLY A O 1
ATOM 2110 N N . GLU A 1 294 ? 59.990 -0.383 -62.329 1.00 47.03 294 GLU A N 1
ATOM 2111 C CA . GLU A 1 294 ? 61.149 -1.177 -61.883 1.00 47.03 294 GLU A CA 1
ATOM 2112 C C . GLU A 1 294 ? 61.118 -1.363 -60.350 1.00 47.03 294 GLU A C 1
ATOM 2114 O O . GLU A 1 294 ? 62.039 -1.004 -59.622 1.00 47.03 294 GLU A O 1
ATOM 2119 N N . HIS A 1 295 ? 60.048 -1.966 -59.835 1.00 43.88 295 HIS A N 1
ATOM 2120 C CA . HIS A 1 295 ? 60.111 -2.686 -58.570 1.00 43.88 295 HIS A CA 1
ATOM 2121 C C . HIS A 1 295 ? 59.859 -4.154 -58.871 1.00 43.88 295 HIS A C 1
ATOM 2123 O O . HIS A 1 295 ? 58.747 -4.582 -59.172 1.00 43.88 295 HIS A O 1
ATOM 2129 N N . GLY A 1 296 ? 60.958 -4.908 -58.859 1.00 38.06 296 GLY A N 1
ATOM 2130 C CA . GLY A 1 296 ? 60.963 -6.337 -59.088 1.00 38.06 296 GLY A CA 1
ATOM 2131 C C . GLY A 1 296 ? 59.937 -7.055 -58.220 1.00 38.06 296 GLY A C 1
ATOM 2132 O O . GLY A 1 296 ? 59.847 -6.834 -57.018 1.00 38.06 296 GLY A O 1
ATOM 2133 N N . THR A 1 297 ? 59.191 -7.947 -58.866 1.00 38.88 297 THR A N 1
ATOM 2134 C CA . THR A 1 297 ? 58.931 -9.300 -58.367 1.00 38.88 297 THR A CA 1
ATOM 2135 C C . THR A 1 297 ? 58.770 -9.427 -56.849 1.00 38.88 297 THR A C 1
ATOM 2137 O O . THR A 1 297 ? 59.537 -10.128 -56.196 1.00 38.88 297 THR A O 1
ATOM 2140 N N . HIS A 1 298 ? 57.703 -8.864 -56.300 1.00 39.84 298 HIS A N 1
ATOM 2141 C CA . HIS A 1 298 ? 56.927 -9.633 -55.340 1.00 39.84 298 HIS A CA 1
ATOM 2142 C C . HIS A 1 298 ? 55.673 -10.107 -56.055 1.00 39.84 298 HIS A C 1
ATOM 2144 O O . HIS A 1 298 ? 54.613 -9.493 -56.026 1.00 39.84 298 HIS A O 1
ATOM 2150 N N . ALA A 1 299 ? 55.827 -11.241 -56.736 1.00 34.88 299 ALA A N 1
ATOM 2151 C CA . ALA A 1 299 ? 54.701 -12.132 -56.914 1.00 34.88 299 ALA A CA 1
ATOM 2152 C C . ALA A 1 299 ? 54.062 -12.353 -55.531 1.00 34.88 299 ALA A C 1
ATOM 2154 O O . ALA A 1 299 ? 54.806 -12.619 -54.577 1.00 34.88 299 ALA A O 1
ATOM 2155 N N . PRO A 1 300 ? 52.727 -12.356 -55.393 1.00 38.94 300 PRO A N 1
ATOM 2156 C CA . PRO A 1 300 ? 52.121 -13.148 -54.346 1.00 38.94 300 PRO A CA 1
ATOM 2157 C C . PRO A 1 300 ? 52.347 -14.608 -54.755 1.00 38.94 300 PRO A C 1
ATOM 2159 O O . PRO A 1 300 ? 51.493 -15.269 -55.342 1.00 38.94 300 PRO A O 1
ATOM 2162 N N . ALA A 1 301 ? 53.562 -15.105 -54.514 1.00 35.81 301 ALA A N 1
ATOM 2163 C CA . ALA A 1 301 ? 53.790 -16.528 -54.422 1.00 35.81 301 ALA A CA 1
ATOM 2164 C C . ALA A 1 301 ? 52.829 -17.027 -53.348 1.00 35.81 301 ALA A C 1
ATOM 2166 O O . ALA A 1 301 ? 52.789 -16.491 -52.241 1.00 35.81 301 ALA A O 1
ATOM 2167 N N . ALA A 1 302 ? 52.027 -18.014 -53.726 1.00 41.62 302 ALA A N 1
ATOM 2168 C CA . ALA A 1 302 ? 51.104 -18.720 -52.868 1.00 41.62 302 ALA A CA 1
ATOM 2169 C C . ALA A 1 302 ? 51.659 -18.896 -51.442 1.00 41.62 302 ALA A C 1
ATOM 2171 O O . ALA A 1 302 ? 52.474 -19.777 -51.182 1.00 41.62 302 ALA A O 1
ATOM 2172 N N . SER A 1 303 ? 51.148 -18.101 -50.501 1.00 37.00 303 SER A N 1
ATOM 2173 C CA . SER A 1 303 ? 51.014 -18.534 -49.117 1.00 37.00 303 SER A CA 1
ATOM 2174 C C . SER A 1 303 ? 49.583 -19.015 -48.933 1.00 37.00 303 SER A C 1
ATOM 2176 O O . SER A 1 303 ? 48.746 -18.387 -48.296 1.00 37.00 303 SER A O 1
ATOM 2178 N N . LEU A 1 304 ? 49.322 -20.199 -49.481 1.00 47.91 304 LEU A N 1
ATOM 2179 C CA . LEU A 1 304 ? 48.281 -21.102 -48.992 1.00 47.91 304 LEU A CA 1
ATOM 2180 C C . LEU A 1 304 ? 48.727 -21.790 -47.682 1.00 47.91 304 LEU A C 1
ATOM 2182 O O . LEU A 1 304 ? 48.373 -22.937 -47.427 1.00 47.91 304 LEU A O 1
ATOM 2186 N N . ALA A 1 305 ? 49.534 -21.132 -46.840 1.00 47.06 305 ALA A N 1
ATOM 2187 C CA . ALA A 1 305 ? 50.068 -21.745 -45.626 1.00 47.06 305 ALA A CA 1
ATOM 2188 C C . ALA A 1 305 ? 50.403 -20.727 -44.526 1.00 47.06 305 ALA A C 1
ATOM 2190 O O . ALA A 1 305 ? 51.504 -20.709 -43.985 1.00 47.06 305 ALA A O 1
ATOM 2191 N N . LYS A 1 306 ? 49.417 -19.925 -44.130 1.00 35.88 306 LYS A N 1
ATOM 2192 C CA . LYS A 1 306 ? 49.089 -19.743 -42.709 1.00 35.88 306 LYS A CA 1
ATOM 2193 C C . LYS A 1 306 ? 47.755 -19.029 -42.617 1.00 35.88 306 LYS A C 1
ATOM 2195 O O . LYS A 1 306 ? 47.671 -17.811 -42.661 1.00 35.88 306 LYS A O 1
ATOM 2200 N N . LYS A 1 307 ? 46.713 -19.840 -42.443 1.00 38.94 307 LYS A N 1
ATOM 2201 C CA . LYS A 1 307 ? 45.523 -19.454 -41.692 1.00 38.94 307 LYS A CA 1
ATOM 2202 C C . LYS A 1 307 ? 46.025 -18.641 -40.486 1.00 38.94 307 LYS A C 1
ATOM 2204 O O . LYS A 1 307 ? 46.774 -19.217 -39.684 1.00 38.94 307 LYS A O 1
ATOM 2209 N N . PRO A 1 308 ? 45.680 -17.353 -40.318 1.00 36.91 308 PRO A N 1
ATOM 2210 C CA . PRO A 1 308 ? 45.597 -16.844 -38.969 1.00 36.91 308 PRO A CA 1
ATOM 2211 C C . PRO A 1 308 ? 44.614 -17.806 -38.317 1.00 36.91 308 PRO A C 1
ATOM 2213 O O . PRO A 1 308 ? 43.471 -17.947 -38.760 1.00 36.91 308 PRO A O 1
ATOM 2216 N N . ALA A 1 309 ? 45.086 -18.580 -37.339 1.00 35.22 309 ALA A N 1
ATOM 2217 C CA . ALA A 1 309 ? 44.151 -19.120 -36.375 1.00 35.22 309 ALA A CA 1
ATOM 2218 C C . ALA A 1 309 ? 43.239 -17.943 -36.004 1.00 35.22 309 ALA A C 1
ATOM 2220 O O . ALA A 1 309 ? 43.784 -16.848 -35.811 1.00 35.22 309 ALA A O 1
ATOM 2221 N N . PRO A 1 310 ? 41.906 -18.116 -35.952 1.00 36.56 310 PRO A N 1
ATOM 2222 C CA . PRO A 1 310 ? 41.101 -17.117 -35.282 1.00 36.56 310 PRO A CA 1
ATOM 2223 C C . PRO A 1 310 ? 41.800 -16.935 -33.938 1.00 36.56 310 PRO A C 1
ATOM 2225 O O . PRO A 1 310 ? 41.923 -17.896 -33.168 1.00 36.56 310 PRO A O 1
ATOM 2228 N N . LYS A 1 311 ? 42.398 -15.757 -33.704 1.00 37.00 311 LYS A N 1
ATOM 2229 C CA . LYS A 1 311 ? 42.662 -15.351 -32.335 1.00 37.00 311 LYS A CA 1
ATOM 2230 C C . LYS A 1 311 ? 41.283 -15.457 -31.742 1.00 37.00 311 LYS A C 1
ATOM 2232 O O . LYS A 1 311 ? 40.393 -14.755 -32.209 1.00 37.00 311 LYS A O 1
ATOM 2237 N N . ALA A 1 312 ? 41.138 -16.471 -30.891 1.00 35.28 312 ALA A N 1
ATOM 2238 C CA . ALA A 1 312 ? 40.027 -16.699 -30.003 1.00 35.28 312 ALA A CA 1
ATOM 2239 C C . ALA A 1 312 ? 39.150 -15.430 -30.000 1.00 35.28 312 ALA A C 1
ATOM 2241 O O . ALA A 1 312 ? 39.573 -14.409 -29.474 1.00 35.28 312 ALA A O 1
ATOM 2242 N N . ALA A 1 313 ? 37.953 -15.435 -30.596 1.00 40.03 313 ALA A N 1
ATOM 2243 C CA . ALA A 1 313 ? 36.866 -16.199 -30.001 1.00 40.03 313 ALA A CA 1
ATOM 2244 C C . ALA A 1 313 ? 37.276 -16.514 -28.563 1.00 40.03 313 ALA A C 1
ATOM 2246 O O . ALA A 1 313 ? 37.590 -17.662 -28.228 1.00 40.03 313 ALA A O 1
ATOM 2247 N N . SER A 1 314 ? 37.423 -15.448 -27.753 1.00 36.53 314 SER A N 1
ATOM 2248 C CA . SER A 1 314 ? 37.181 -15.541 -26.326 1.00 36.53 314 SER A CA 1
ATOM 2249 C C . SER A 1 314 ? 36.036 -16.525 -26.249 1.00 36.53 314 SER A C 1
ATOM 2251 O O . SER A 1 314 ? 35.038 -16.357 -26.956 1.00 36.53 314 SER A O 1
ATOM 2253 N N . LYS A 1 315 ? 36.330 -17.674 -25.624 1.00 34.25 315 LYS A N 1
ATOM 2254 C CA . LYS A 1 315 ? 35.435 -18.829 -25.525 1.00 34.25 315 LYS A CA 1
ATOM 2255 C C . LYS A 1 315 ? 33.993 -18.343 -25.614 1.00 34.25 315 LYS A C 1
ATOM 2257 O O . LYS A 1 315 ? 33.716 -17.382 -24.898 1.00 34.25 315 LYS A O 1
ATOM 2262 N N . PRO A 1 316 ? 33.085 -18.986 -26.371 1.00 34.97 316 PRO A N 1
ATOM 2263 C CA . PRO A 1 316 ? 31.673 -18.691 -26.190 1.00 34.97 316 PRO A CA 1
ATOM 2264 C C . PRO A 1 316 ? 31.418 -18.838 -24.691 1.00 34.97 316 PRO A C 1
ATOM 2266 O O . PRO A 1 316 ? 31.531 -19.944 -24.146 1.00 34.97 316 PRO A O 1
ATOM 2269 N N . MET A 1 317 ? 31.245 -17.712 -23.998 1.00 41.56 317 MET A N 1
ATOM 2270 C CA . MET A 1 317 ? 31.054 -17.687 -22.561 1.00 41.56 317 MET A CA 1
ATOM 2271 C C . MET A 1 317 ? 29.602 -18.061 -22.383 1.00 41.56 317 MET A C 1
ATOM 2273 O O . MET A 1 317 ? 28.735 -17.221 -22.238 1.00 41.56 317 MET A O 1
ATOM 2277 N N . GLY A 1 318 ? 29.360 -19.362 -22.527 1.00 32.72 318 GLY A N 1
ATOM 2278 C CA . GLY A 1 318 ? 28.036 -19.925 -22.578 1.00 32.72 318 GLY A CA 1
ATOM 2279 C C . GLY A 1 318 ? 27.282 -19.492 -23.829 1.00 32.72 318 GLY A C 1
ATOM 2280 O O . GLY A 1 318 ? 27.127 -18.330 -24.164 1.00 32.72 318 GLY A O 1
ATOM 2281 N N . LYS A 1 319 ? 26.624 -20.456 -24.450 1.00 39.28 319 LYS A N 1
ATOM 2282 C CA . LYS A 1 319 ? 25.221 -20.168 -24.712 1.00 39.28 319 LYS A CA 1
ATOM 2283 C C . LYS A 1 319 ? 24.614 -19.871 -23.330 1.00 39.28 319 LYS A C 1
ATOM 2285 O O . LYS A 1 319 ? 24.710 -20.773 -22.488 1.00 39.28 319 LYS A O 1
ATOM 2290 N N . PRO A 1 320 ? 23.878 -18.780 -23.081 1.00 39.12 320 PRO A N 1
ATOM 2291 C CA . PRO A 1 320 ? 22.622 -18.983 -22.408 1.00 39.12 320 PRO A CA 1
ATOM 2292 C C . PRO A 1 320 ? 21.809 -19.787 -23.419 1.00 39.12 320 PRO A C 1
ATOM 2294 O O . PRO A 1 320 ? 21.066 -19.273 -24.246 1.00 39.12 320 PRO A O 1
ATOM 2297 N N . MET A 1 321 ? 21.953 -21.110 -23.359 1.00 39.38 321 MET A N 1
ATOM 2298 C CA . MET A 1 321 ? 20.816 -21.945 -23.667 1.00 39.38 321 MET A CA 1
ATOM 2299 C C . MET A 1 321 ? 19.854 -21.707 -22.510 1.00 39.38 321 MET A C 1
ATOM 2301 O O . MET A 1 321 ? 19.671 -22.573 -21.657 1.00 39.38 321 MET A O 1
ATOM 2305 N N . VAL A 1 322 ? 19.233 -20.526 -22.482 1.00 46.50 322 VAL A N 1
ATOM 2306 C CA . VAL A 1 322 ? 17.884 -20.435 -21.969 1.00 46.50 322 VAL A CA 1
ATOM 2307 C C . VAL A 1 322 ? 17.108 -21.237 -22.994 1.00 46.50 322 VAL A C 1
ATOM 2309 O O . VAL A 1 322 ? 16.709 -20.764 -24.054 1.00 46.50 322 VAL A O 1
ATOM 2312 N N . LYS A 1 323 ? 16.999 -22.543 -22.712 1.00 35.97 323 LYS A N 1
ATOM 2313 C CA . LYS A 1 323 ? 15.907 -23.351 -23.237 1.00 35.97 323 LYS A CA 1
ATOM 2314 C C . LYS A 1 323 ? 14.678 -22.445 -23.194 1.00 35.97 323 LYS A C 1
ATOM 2316 O O . LYS A 1 323 ? 14.477 -21.843 -22.137 1.00 35.97 323 LYS A O 1
ATOM 2321 N N . PRO A 1 324 ? 13.846 -22.366 -24.241 1.00 35.78 324 PRO A N 1
ATOM 2322 C CA . PRO A 1 324 ? 12.524 -21.809 -24.053 1.00 35.78 324 PRO A CA 1
ATOM 2323 C C . PRO A 1 324 ? 11.874 -22.678 -22.976 1.00 35.78 324 PRO A C 1
ATOM 2325 O O . PRO A 1 324 ? 11.493 -23.828 -23.215 1.00 35.78 324 PRO A O 1
ATOM 2328 N N . LYS A 1 325 ? 11.856 -22.180 -21.737 1.00 40.03 325 LYS A N 1
ATOM 2329 C CA . LYS A 1 325 ? 11.034 -22.741 -20.684 1.00 40.03 325 LYS A CA 1
ATOM 2330 C C . LYS A 1 325 ? 9.655 -22.325 -21.142 1.00 40.03 325 LYS A C 1
ATOM 2332 O O . LYS A 1 325 ? 9.268 -21.170 -21.007 1.00 40.03 325 LYS A O 1
ATOM 2337 N N . GLY A 1 326 ? 9.029 -23.243 -21.876 1.00 34.38 326 GLY A N 1
ATOM 2338 C CA . GLY A 1 326 ? 7.721 -23.036 -22.455 1.00 34.38 326 GLY A CA 1
ATOM 2339 C C . GLY A 1 326 ? 6.778 -22.470 -21.407 1.00 34.38 326 GLY A C 1
ATOM 2340 O O . GLY A 1 326 ? 6.950 -22.708 -20.207 1.00 34.38 326 GLY A O 1
ATOM 2341 N N . LEU A 1 327 ? 5.792 -21.730 -21.908 1.00 40.97 327 LEU A N 1
ATOM 2342 C CA . LEU A 1 327 ? 4.577 -21.364 -21.201 1.00 40.97 327 LEU A CA 1
ATOM 2343 C C . LEU A 1 327 ? 4.251 -22.395 -20.106 1.00 40.97 327 LEU A C 1
ATOM 2345 O O . LEU A 1 327 ? 4.283 -23.601 -20.395 1.00 40.97 327 LEU A O 1
ATOM 2349 N N . PRO A 1 328 ? 3.861 -21.982 -18.889 1.00 39.69 328 PRO A N 1
ATOM 2350 C CA . PRO A 1 328 ? 3.201 -22.910 -17.995 1.00 39.69 328 PRO A CA 1
ATOM 2351 C C . PRO A 1 328 ? 1.884 -23.326 -18.663 1.00 39.69 328 PRO A C 1
ATOM 2353 O O . PRO A 1 328 ? 0.889 -22.605 -18.646 1.00 39.69 328 PRO A O 1
ATOM 2356 N N . ALA A 1 329 ? 1.889 -24.489 -19.312 1.00 38.94 329 ALA A N 1
ATOM 2357 C CA . ALA A 1 329 ? 0.670 -25.138 -19.752 1.00 38.94 329 ALA A CA 1
ATOM 2358 C C . ALA A 1 329 ? -0.174 -25.505 -18.513 1.00 38.94 329 ALA A C 1
ATOM 2360 O O . ALA A 1 329 ? 0.373 -25.818 -17.448 1.00 38.94 329 ALA A O 1
ATOM 2361 N N . PRO A 1 330 ? -1.510 -25.469 -18.627 1.00 40.62 330 PRO A N 1
ATOM 2362 C CA . PRO A 1 330 ? -2.409 -25.606 -17.494 1.00 40.62 330 PRO A CA 1
ATOM 2363 C C . PRO A 1 330 ? -2.428 -27.044 -16.948 1.00 40.62 330 PRO A C 1
ATOM 2365 O O . PRO A 1 330 ? -2.345 -28.016 -17.694 1.00 40.62 330 PRO A O 1
ATOM 2368 N N . ARG A 1 331 ? -2.553 -27.129 -15.616 1.00 43.81 331 ARG A N 1
ATOM 2369 C CA . ARG A 1 331 ? -2.911 -28.264 -14.735 1.00 43.81 331 ARG A CA 1
ATOM 2370 C C . ARG A 1 331 ? -3.141 -29.647 -15.376 1.00 43.81 331 ARG A C 1
ATOM 2372 O O . ARG A 1 331 ? -4.031 -29.826 -16.204 1.00 43.81 331 ARG A O 1
ATOM 2379 N N . LYS A 1 332 ? -2.564 -30.680 -14.745 1.00 32.34 332 LYS A N 1
ATOM 2380 C CA . LYS A 1 332 ? -3.228 -31.987 -14.592 1.00 32.34 332 LYS A CA 1
ATOM 2381 C C . LYS A 1 332 ? -3.397 -32.346 -13.120 1.00 32.34 332 LYS A C 1
ATOM 2383 O O . LYS A 1 332 ? -2.485 -32.200 -12.315 1.00 32.34 332 LYS A O 1
ATOM 2388 N N . ALA A 1 333 ? -4.622 -32.757 -12.817 1.00 39.12 333 ALA A N 1
ATOM 2389 C CA . ALA A 1 333 ? -5.138 -33.131 -11.516 1.00 39.12 333 ALA A CA 1
ATOM 2390 C C . ALA A 1 333 ? -4.359 -34.288 -10.875 1.00 39.12 333 ALA A C 1
ATOM 2392 O O . ALA A 1 333 ? -4.033 -35.269 -11.542 1.00 39.12 333 ALA A O 1
ATOM 2393 N N . VAL A 1 334 ? -4.149 -34.191 -9.563 1.00 38.50 334 VAL A N 1
ATOM 2394 C CA . VAL A 1 334 ? -3.885 -35.349 -8.703 1.00 38.50 334 VAL A CA 1
ATOM 2395 C C . VAL A 1 334 ? -5.247 -35.860 -8.207 1.00 38.50 334 VAL A C 1
ATOM 2397 O O . VAL A 1 334 ? -6.091 -35.038 -7.837 1.00 38.50 334 VAL A O 1
ATOM 2400 N N . PRO A 1 335 ? -5.510 -37.177 -8.244 1.00 36.62 335 PRO A N 1
ATOM 2401 C CA . PRO A 1 335 ? -6.812 -37.735 -7.907 1.00 36.62 335 PRO A CA 1
ATOM 2402 C C . PRO A 1 335 ? -7.033 -37.783 -6.388 1.00 36.62 335 PRO A C 1
ATOM 2404 O O . PRO A 1 335 ? -6.141 -38.149 -5.626 1.00 36.62 335 PRO A O 1
ATOM 2407 N N . ALA A 1 336 ? -8.256 -37.476 -5.961 1.00 32.47 336 ALA A N 1
ATOM 2408 C CA . ALA A 1 336 ? -8.856 -38.058 -4.757 1.00 32.47 336 ALA A CA 1
ATOM 2409 C C . ALA A 1 336 ? -9.540 -39.394 -5.151 1.00 32.47 336 ALA A C 1
ATOM 2411 O O . ALA A 1 336 ? -9.752 -39.588 -6.352 1.00 32.47 336 ALA A O 1
ATOM 2412 N N . PRO A 1 337 ? -9.973 -40.285 -4.228 1.00 47.88 337 PRO A N 1
ATOM 2413 C CA . PRO A 1 337 ? -10.023 -40.150 -2.765 1.00 47.88 337 PRO A CA 1
ATOM 2414 C C . PRO A 1 337 ? -9.558 -41.404 -1.977 1.00 47.88 337 PRO A C 1
ATOM 2416 O O . PRO A 1 337 ? -9.542 -42.512 -2.501 1.00 47.88 337 PRO A O 1
ATOM 2419 N N . ALA A 1 338 ? -9.306 -41.257 -0.671 1.00 32.34 338 ALA A N 1
ATOM 2420 C CA . ALA A 1 338 ? -9.677 -42.278 0.317 1.00 32.34 338 ALA A CA 1
ATOM 2421 C C . ALA A 1 338 ? -9.775 -41.675 1.728 1.00 32.34 338 ALA A C 1
ATOM 2423 O O . ALA A 1 338 ? -8.980 -40.838 2.141 1.00 32.34 338 ALA A O 1
ATOM 2424 N N . SER A 1 339 ? -10.820 -42.112 2.412 1.00 35.38 339 SER A N 1
ATOM 2425 C CA . SER A 1 339 ? -11.377 -41.732 3.708 1.00 35.38 339 SER A CA 1
ATOM 2426 C C . SER A 1 339 ? -10.449 -41.837 4.930 1.00 35.38 339 SER A C 1
ATOM 2428 O O . SER A 1 339 ? -9.536 -42.653 4.980 1.00 35.38 339 SER A O 1
ATOM 2430 N N . ALA A 1 340 ? -10.785 -41.013 5.931 1.00 35.28 340 ALA A N 1
ATOM 2431 C CA . ALA A 1 340 ? -10.171 -40.813 7.250 1.00 35.28 340 ALA A CA 1
ATOM 2432 C C . ALA A 1 340 ? -9.992 -42.084 8.123 1.00 35.28 340 ALA A C 1
ATOM 2434 O O . ALA A 1 340 ? -10.574 -43.128 7.824 1.00 35.28 340 ALA A O 1
ATOM 2435 N N . PRO A 1 341 ? -9.272 -41.973 9.265 1.00 37.62 341 PRO A N 1
ATOM 2436 C CA . PRO A 1 341 ? -9.978 -41.595 10.498 1.00 37.62 341 PRO A CA 1
ATOM 2437 C C . PRO A 1 341 ? -9.246 -40.619 11.455 1.00 37.62 341 PRO A C 1
ATOM 2439 O O . PRO A 1 341 ? -8.042 -40.669 11.662 1.00 37.62 341 PRO A O 1
ATOM 2442 N N . ALA A 1 342 ? -10.072 -39.753 12.051 1.00 34.56 342 ALA A N 1
ATOM 2443 C CA . ALA A 1 342 ? -10.099 -39.165 13.400 1.00 34.56 342 ALA A CA 1
ATOM 2444 C C . ALA A 1 342 ? -8.832 -38.909 14.272 1.00 34.56 342 ALA A C 1
ATOM 2446 O O . ALA A 1 342 ? -8.148 -39.816 14.737 1.00 34.56 342 ALA A O 1
ATOM 2447 N N . SER A 1 343 ? -8.801 -37.656 14.760 1.00 35.75 343 SER A N 1
ATOM 2448 C CA . SER A 1 343 ? -8.405 -37.173 16.105 1.00 35.75 343 SER A CA 1
ATOM 2449 C C . SER A 1 343 ? -6.949 -36.734 16.365 1.00 35.75 343 SER A C 1
ATOM 2451 O O . SER A 1 343 ? -6.044 -37.547 16.520 1.00 35.75 343 SER A O 1
ATOM 2453 N N . LYS A 1 344 ? -6.750 -35.416 16.548 1.00 34.88 344 LYS A N 1
ATOM 2454 C CA . LYS A 1 344 ? -6.504 -34.732 17.845 1.00 34.88 344 LYS A CA 1
ATOM 2455 C C . LYS A 1 344 ? -6.271 -33.222 17.618 1.00 34.88 344 LYS A C 1
ATOM 2457 O O . LYS A 1 344 ? -5.610 -32.839 16.662 1.00 34.88 344 LYS A O 1
ATOM 2462 N N . GLY A 1 345 ? -6.867 -32.387 18.477 1.00 35.91 345 GLY A N 1
ATOM 2463 C CA . GLY A 1 345 ? -6.765 -30.916 18.473 1.00 35.91 345 GLY A CA 1
ATOM 2464 C C . GLY A 1 345 ? -5.396 -30.361 18.919 1.00 35.91 345 GLY A C 1
ATOM 2465 O O . GLY A 1 345 ? -4.474 -31.142 19.161 1.00 35.91 345 GLY A O 1
ATOM 2466 N N . PRO A 1 346 ? -5.245 -29.023 19.004 1.00 42.03 346 PRO A N 1
ATOM 2467 C CA . PRO A 1 346 ? -4.016 -28.313 18.642 1.00 42.03 346 PRO A CA 1
ATOM 2468 C C . PRO A 1 346 ? -3.010 -28.168 19.794 1.00 42.03 346 PRO A C 1
ATOM 2470 O O . PRO A 1 346 ? -3.391 -28.082 20.960 1.00 42.03 346 PRO A O 1
ATOM 2473 N N . LYS A 1 347 ? -1.716 -28.061 19.460 1.00 44.00 347 LYS A N 1
ATOM 2474 C CA . LYS A 1 347 ? -0.697 -27.504 20.364 1.00 44.00 347 LYS A CA 1
ATOM 2475 C C . LYS A 1 347 ? -0.581 -26.001 20.101 1.00 44.00 347 LYS A C 1
ATOM 2477 O O . LYS A 1 347 ? -0.267 -25.598 18.987 1.00 44.00 347 LYS A O 1
ATOM 2482 N N . SER A 1 348 ? -0.858 -25.200 21.125 1.00 43.69 348 SER A N 1
ATOM 2483 C CA . SER A 1 348 ? -0.651 -23.751 21.147 1.00 43.69 348 SER A CA 1
ATOM 2484 C C . SER A 1 348 ? 0.842 -23.427 21.075 1.00 43.69 348 SER A C 1
ATOM 2486 O O . SER A 1 348 ? 1.594 -23.834 21.964 1.00 43.69 348 SER A O 1
ATOM 2488 N N . VAL A 1 349 ? 1.261 -22.690 20.051 1.00 49.47 349 VAL A N 1
ATOM 2489 C CA . VAL A 1 349 ? 2.579 -22.044 20.013 1.00 49.47 349 VAL A CA 1
ATOM 2490 C C . VAL A 1 349 ? 2.478 -20.766 20.850 1.00 49.47 349 VAL A C 1
ATOM 2492 O O . VAL A 1 349 ? 1.503 -20.024 20.721 1.00 49.47 349 VAL A O 1
ATOM 2495 N N . LYS A 1 350 ? 3.420 -20.563 21.776 1.00 50.28 350 LYS A N 1
ATOM 2496 C CA . LYS A 1 350 ? 3.477 -19.374 22.638 1.00 50.28 350 LYS A CA 1
ATOM 2497 C C . LYS A 1 350 ? 4.022 -18.180 21.847 1.00 50.28 350 LYS A C 1
ATOM 2499 O O . LYS A 1 350 ? 4.869 -18.354 20.977 1.00 50.28 350 LYS A O 1
ATOM 2504 N N . ALA A 1 351 ? 3.518 -16.986 22.153 1.00 46.38 351 ALA A N 1
ATOM 2505 C CA . ALA A 1 351 ? 3.811 -15.748 21.430 1.00 46.38 351 ALA A CA 1
ATOM 2506 C C . ALA A 1 351 ? 5.290 -15.316 21.509 1.00 46.38 351 ALA A C 1
ATOM 2508 O O . ALA A 1 351 ? 5.732 -14.522 20.686 1.00 46.38 351 ALA A O 1
ATOM 2509 N N . GLU A 1 352 ? 6.067 -15.872 22.442 1.00 58.47 352 GLU A N 1
ATOM 2510 C CA . G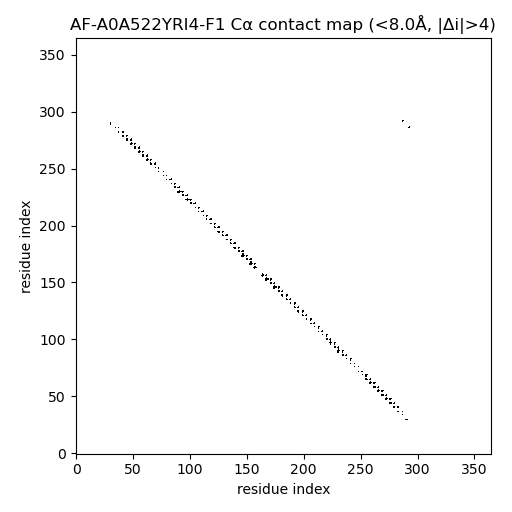LU A 1 352 ? 7.485 -15.550 22.627 1.00 58.47 352 GLU A CA 1
ATOM 2511 C C . GLU A 1 352 ? 8.449 -16.226 21.622 1.00 58.47 352 GLU A C 1
ATOM 2513 O O . GLU A 1 352 ? 9.633 -15.917 21.631 1.00 58.47 352 GLU A O 1
ATOM 2518 N N . GLU A 1 353 ? 7.990 -17.131 20.745 1.00 56.56 353 GLU A N 1
ATOM 2519 C CA . GLU A 1 353 ? 8.866 -17.865 19.800 1.00 56.56 353 GLU A CA 1
ATOM 2520 C C . GLU A 1 353 ? 8.919 -17.269 18.375 1.00 56.56 353 GLU A C 1
ATOM 2522 O O . GLU A 1 353 ? 9.673 -17.756 17.535 1.00 56.56 353 GLU A O 1
ATOM 2527 N N . VAL A 1 354 ? 8.130 -16.227 18.078 1.00 55.25 354 VAL A N 1
ATOM 2528 C CA . VAL A 1 354 ? 7.988 -15.660 16.713 1.00 55.25 354 VAL A CA 1
ATOM 2529 C C . VAL A 1 354 ? 8.646 -14.281 16.565 1.00 55.25 354 VAL A C 1
ATOM 2531 O O . VAL A 1 354 ? 8.764 -13.771 15.454 1.00 55.25 354 VAL A O 1
ATOM 2534 N N . ILE A 1 355 ? 9.125 -13.682 17.657 1.00 49.56 355 ILE A N 1
ATOM 2535 C CA . ILE A 1 355 ? 9.742 -12.352 17.637 1.00 49.56 355 ILE A CA 1
ATOM 2536 C C . ILE A 1 355 ? 11.078 -12.425 18.386 1.00 49.56 355 ILE A C 1
ATOM 2538 O O . ILE A 1 355 ? 11.068 -12.520 19.614 1.00 49.56 355 ILE A O 1
ATOM 2542 N N . PRO A 1 356 ? 12.232 -12.410 17.694 1.00 48.94 356 PRO A N 1
ATOM 2543 C CA . PRO A 1 356 ? 13.505 -12.181 18.357 1.00 48.94 356 PRO A CA 1
ATOM 2544 C C . PRO A 1 356 ? 13.541 -10.705 18.780 1.00 48.94 356 PRO A C 1
ATOM 2546 O O . PRO A 1 356 ? 13.641 -9.817 17.938 1.00 48.94 356 PRO A O 1
ATOM 2549 N N . PHE A 1 357 ? 13.355 -10.450 20.073 1.00 58.97 357 PHE A N 1
ATOM 2550 C CA . PHE A 1 357 ? 13.534 -9.134 20.688 1.00 58.97 357 PHE A CA 1
ATOM 2551 C C . PHE A 1 357 ? 15.023 -8.819 20.853 1.00 58.97 357 PHE A C 1
ATOM 2553 O O . PHE A 1 357 ? 15.795 -9.734 21.127 1.00 58.97 357 PHE A O 1
ATOM 2560 N N . ASP A 1 358 ? 15.379 -7.535 20.837 1.00 54.84 358 ASP A N 1
ATOM 2561 C CA . ASP A 1 358 ? 16.445 -7.028 21.701 1.00 54.84 358 ASP A CA 1
ATOM 2562 C C . ASP A 1 358 ? 15.866 -5.916 22.593 1.00 54.84 358 ASP A C 1
ATOM 2564 O O . ASP A 1 358 ? 15.386 -4.885 22.124 1.00 54.84 358 ASP A O 1
ATOM 2568 N N . ASP A 1 359 ? 15.895 -6.144 23.909 1.00 58.16 359 ASP A N 1
ATOM 2569 C CA . ASP A 1 359 ? 15.411 -5.236 24.964 1.00 58.16 359 ASP A CA 1
ATOM 2570 C C . ASP A 1 359 ? 16.304 -3.983 25.152 1.00 58.16 359 ASP A C 1
ATOM 2572 O O . ASP A 1 359 ? 16.119 -3.210 26.097 1.00 58.16 359 ASP A O 1
ATOM 2576 N N . ASP A 1 360 ? 17.279 -3.756 24.266 1.00 55.81 360 ASP A N 1
ATOM 2577 C CA . ASP A 1 360 ? 18.180 -2.597 24.302 1.00 55.81 360 ASP A CA 1
ATOM 2578 C C . ASP A 1 360 ? 17.739 -1.427 23.394 1.00 55.81 360 ASP A C 1
ATOM 2580 O O . ASP A 1 360 ? 18.231 -0.312 23.579 1.00 55.81 360 ASP A O 1
ATOM 2584 N N . ASP A 1 361 ? 16.741 -1.606 22.519 1.00 54.38 361 ASP A N 1
ATOM 2585 C CA . ASP A 1 361 ? 16.265 -0.552 21.597 1.00 54.38 361 ASP A CA 1
ATOM 2586 C C . ASP A 1 361 ? 15.397 0.537 22.265 1.00 54.38 361 ASP A C 1
ATOM 2588 O O . ASP A 1 361 ? 15.086 1.565 21.663 1.00 54.38 361 ASP A O 1
ATOM 2592 N N . PHE A 1 362 ? 15.026 0.365 23.537 1.00 55.41 362 PHE A N 1
ATOM 2593 C CA . PHE A 1 362 ? 14.210 1.336 24.281 1.00 55.41 362 PHE A CA 1
ATOM 2594 C C . PHE A 1 362 ? 15.018 2.342 25.116 1.00 55.41 362 PHE A C 1
ATOM 2596 O O . PHE A 1 362 ? 14.432 3.111 25.876 1.00 55.41 362 PHE A O 1
ATOM 2603 N N . LYS A 1 363 ? 16.353 2.369 24.999 1.00 55.28 363 LYS A N 1
ATOM 2604 C CA . LYS A 1 363 ? 17.196 3.341 25.726 1.00 55.28 363 LYS A CA 1
ATOM 2605 C C . LYS A 1 363 ? 17.476 4.645 24.968 1.00 55.28 363 LYS A C 1
ATOM 2607 O O . LYS A 1 363 ? 18.113 5.524 25.545 1.00 55.28 363 LYS A O 1
ATOM 2612 N N . GLU A 1 364 ? 16.984 4.804 23.739 1.00 53.47 364 GLU A N 1
ATOM 2613 C CA . GLU A 1 364 ? 17.174 6.024 22.929 1.00 53.47 364 GLU A CA 1
ATOM 2614 C C . GLU A 1 364 ? 15.880 6.779 22.556 1.00 53.47 364 GLU A C 1
ATOM 2616 O O . GLU A 1 364 ? 15.894 7.595 21.635 1.00 53.47 364 GLU A O 1
ATOM 2621 N N . PHE A 1 365 ? 14.783 6.601 23.303 1.00 49.91 365 PHE A N 1
ATOM 2622 C CA . PHE A 1 365 ? 13.592 7.462 23.189 1.00 49.91 365 PHE A CA 1
ATOM 2623 C C . PHE A 1 365 ? 13.228 8.182 24.486 1.00 49.91 365 PHE A C 1
ATOM 2625 O O . PHE A 1 365 ? 13.187 7.522 25.550 1.00 49.91 365 PHE A O 1
#

Radius of gyration: 60.44 Å; Cα contacts (8 Å, |Δi|>4): 220; chains: 1; bounding box: 122×56×202 Å

Secondary structure (DSSP, 8-state):
-HHHHHHHHHHHHHHHHHHHHHHHHHHHHHHHHHHHHHHHHHHHHHHHHHHHHHHHHHHHHHHHHHHHHHHHHHHHHHHHHHHHHHHHHHHHHHHHHHHHHHHHHHHHHHHHHHHHHHHHHHHHHHHHHHHHHHHHHHHHHHHHHHHHHHHHHHHHHHHTGGGGHHHHHHHHHHHHHHHHHHHHHHHHHHHHHHHHHHHHHHHHHHHHHHHHHHHHHHHHHHHHHHHHHHHHHHHHHHHHHHHHHHHHHHHHHHHHHHHHHHHHHHHHHHHHHHHHHHHHHHHHHHHHHHHT----------------------------------------PPPP---------PPPPPGGGS----TTGGG--

pLDDT: mean 83.43, std 21.35, range [32.34, 98.12]

Solvent-accessible surface area (backbone atoms only — not comparable to full-atom values): 19594 Å² total; per-residue (Å²): 111,72,70,59,54,51,52,53,51,51,52,50,49,48,51,52,52,51,50,50,51,52,51,51,51,51,50,53,52,50,53,48,53,50,49,56,52,44,52,53,48,42,54,51,22,54,50,44,27,53,54,18,53,52,46,22,54,53,17,50,52,44,27,52,50,25,53,53,51,48,54,53,48,52,55,50,50,54,52,49,53,51,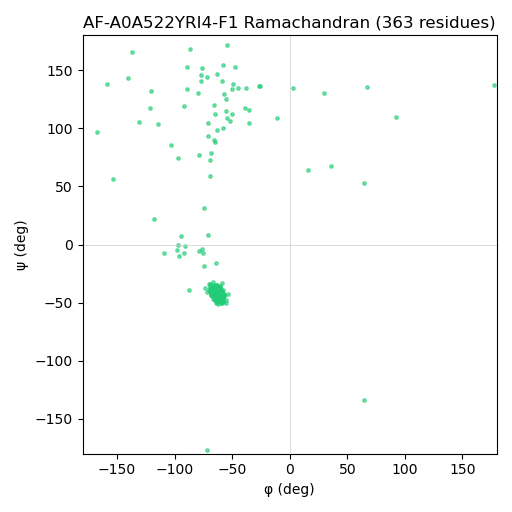49,41,51,50,29,48,51,48,21,54,51,21,47,52,50,22,52,50,26,54,53,50,35,54,53,39,53,51,51,43,52,52,38,54,54,49,43,51,52,30,52,50,52,32,52,54,34,54,55,48,46,54,52,36,51,52,51,33,50,51,20,51,52,44,28,53,52,18,50,53,44,29,52,53,15,60,70,53,42,86,82,13,54,71,53,26,55,52,18,51,51,49,25,52,51,17,51,52,49,30,53,53,29,51,55,50,42,52,53,36,54,50,47,34,54,50,28,52,53,50,36,53,52,41,53,52,51,39,49,54,41,52,55,47,40,52,51,35,50,53,52,19,53,52,22,45,51,49,17,53,52,21,53,52,48,36,55,50,47,53,53,49,51,53,51,50,55,52,48,49,57,50,34,52,48,47,26,51,51,15,54,50,46,22,54,52,17,53,51,47,24,51,51,20,53,52,49,42,52,52,46,53,53,50,48,39,70,72,71,62,58,94,66,79,86,77,68,85,66,85,74,92,76,68,78,74,68,78,74,64,74,68,65,80,82,57,76,83,72,70,63,83,76,63,77,89,72,81,85,82,86,81,83,82,87,84,83,86,85,87,90,83,86,86,84,84,81,66,82,78,79,81,58,92,79,68,93,68,76,70,79,83,118

Foldseek 3Di:
DVVVVVVVVVVVVVVVVVVVVVVVVVLVVVLVVLVVVLVVLLVVLVVLLVVLVVLLVVLVVLLVVLVVVLVVLVVVLVVLVVLLVVLLVLLVVLLVLLVVLVVVLVVLVVVLVVLVVVLVVLVVQLVVLVVVLVVLVVQLVVLVVQLVVLVVQLVVLVVVPPVSVVSNVVSVVSNVVSVVSNVVSVVVSVVSVVSNVVSVVSSVVSVVVSVVSVVVSVVSNVSSVVSNVSSVVSVVVSVVSVVVSVVSVVVSVVSVVSSVVSVVSSVVSVVSSVVSVVSNVVSVVVCCVSVVDPPDDPDPPDPPDDDPPPPDPPDPPDDPPPPCPDDPDDDDDDDDDDDDDDDDDDDDDDPVPPDDDDPPPPPPD

Nearest PDB structures (foldseek):
  3zx6-assembly1_B  TM=9.351E-01  e=1.611E-13  Archaeoglobus fulgidus DSM 4304
  8c5v-assembly1_I  TM=8.440E-01  e=1.666E-11  Escherichia coli
  3ja6-assembly1_I  TM=5.241E-01  e=1.422E-10  Escherichia coli
  3g67-assembly1_A  TM=6.408E-01  e=2.632E-06  Thermotoga maritima
  3g67-assembly1_B  TM=5.554E-01  e=1.952E-06  Thermotoga maritima

Sequence (365 aa):
YAQTKIMVLLTAIIGVLSGIALAVIILRSVTKSIGEVMEGLTEGSDQVHTASGQLSETSQQMAEGASEQAASIEETSSSLEEISSMTKHNADNSNAVSNLMSETKRGVDKGSGQMKELVTAMGDIKKASDDIAKIIKVIEEIAFQTNLLALNAAVEAARAGEHGKGFAVVAEEVRNLAQRAGTASKDIAQLIQNAVSKADSGNEITVQVAKSLDDIATGVKKAGDLAAEVAAASVEQAQGVEQINKAVTQMDSVTQANAANAEEAASASEELSAQAELLNGHVQQLAAVIFGGEHGTHAPAASLAKKPAPKAASKPMGKPMVKPKGLPAPRKAVPAPASAPASKGPKSVKAEEVIPFDDDDFKEF